Protein AF-A0A2D8EV26-F1 (afdb_monomer_lite)

Secondary structure (DSSP, 8-state):
-PPPPPPHHHHHHHH--S---SEEETHHHHHHT-HHHHHHHHHH--SS--GGGPPPPTTPPP-TTTTSEEEPPTTT--SS--EEES-HHHHHHHHH--HHHHHHHHHHTT--S-SSHHHHHHHHHHHHHHH-SSEEEEEEEEETTTTEEEEEEEE--TTTS-HHHHHHHHHHHTS-TT---HHHHHHHHHHTT--HHHHHHTSHHHHHHHHHHHHT-SS--

Radius of gyration: 22.82 Å; chains: 1; bounding box: 54×40×63 Å

Sequence (221 aa):
MNEPKITQEQIVKKFVYLDLPDQGYNNQDFYEMSDETLRYVLATCELPYLYNGKKLKEGQEKNKFYNCIEFYTFTENTTVEKFKVNDPKLLHELMDMDYDSLRNYVEDNEFEWLGADFEHIEEYLNFVSYMQDEWDFVAGGIQNNDEYMDIIKQPFNKKKDNKYIVALKILMEYVPDDDYTKNSVFRKLTDLGINVELITRVGVFGEYFTELKIRGGEDNA

pLDDT: mean 75.68, std 19.27, range [33.59, 98.31]

Structure (mmCIF, N/CA/C/O backbone):
data_AF-A0A2D8EV26-F1
#
_entry.id   AF-A0A2D8EV26-F1
#
loop_
_atom_site.group_PDB
_atom_site.id
_atom_site.type_symbol
_atom_site.label_atom_id
_atom_site.label_alt_id
_atom_site.label_comp_id
_atom_site.label_asym_id
_atom_site.label_entity_id
_atom_site.label_seq_id
_atom_site.pdbx_PDB_ins_code
_atom_site.Cartn_x
_atom_site.Cartn_y
_atom_site.Cartn_z
_atom_site.occupancy
_atom_site.B_iso_or_equiv
_atom_site.auth_seq_id
_atom_site.auth_comp_id
_atom_site.auth_asym_id
_atom_site.auth_atom_id
_atom_site.pdbx_PDB_model_num
ATOM 1 N N . MET A 1 1 ? 11.308 -14.075 22.766 1.00 44.72 1 MET A N 1
ATOM 2 C CA . MET A 1 1 ? 11.146 -14.708 21.441 1.00 44.72 1 MET A CA 1
ATOM 3 C C . MET A 1 1 ? 11.421 -13.627 20.417 1.00 44.72 1 MET A C 1
ATOM 5 O O . MET A 1 1 ? 10.873 -12.548 20.591 1.00 44.72 1 MET A O 1
ATOM 9 N N . ASN A 1 2 ? 12.307 -13.859 19.448 1.00 52.72 2 ASN A N 1
ATOM 10 C CA . ASN A 1 2 ? 12.458 -12.926 18.330 1.00 52.72 2 ASN A CA 1
ATOM 11 C C . ASN A 1 2 ? 11.215 -13.073 17.453 1.00 52.72 2 ASN A C 1
ATOM 13 O O . ASN A 1 2 ? 10.877 -14.199 17.085 1.00 52.72 2 ASN A O 1
ATOM 17 N N . GLU A 1 3 ? 10.520 -11.972 17.181 1.00 61.44 3 GLU A N 1
ATOM 18 C CA . GLU A 1 3 ? 9.403 -11.971 16.237 1.00 61.44 3 GLU A CA 1
ATOM 19 C C . GLU A 1 3 ? 9.906 -12.439 14.860 1.00 61.44 3 GLU A C 1
ATOM 21 O O . GLU A 1 3 ? 11.038 -12.112 14.475 1.00 61.44 3 GLU A O 1
ATOM 26 N N . PRO A 1 4 ? 9.135 -13.280 14.147 1.00 71.06 4 PRO A N 1
ATOM 27 C CA . PRO A 1 4 ? 9.530 -13.755 12.830 1.00 71.06 4 PRO A CA 1
ATOM 28 C C . PRO A 1 4 ? 9.728 -12.563 11.890 1.00 71.06 4 PRO A C 1
ATOM 30 O O . PRO A 1 4 ? 8.914 -11.648 11.832 1.00 71.06 4 PRO A O 1
ATOM 33 N N . LYS A 1 5 ? 10.841 -12.567 11.152 1.00 86.19 5 LYS A N 1
ATOM 34 C CA . LYS A 1 5 ? 11.163 -11.493 10.212 1.00 86.19 5 LYS A CA 1
ATOM 35 C C . LYS A 1 5 ? 10.127 -11.469 9.083 1.00 86.19 5 LYS A C 1
ATOM 37 O O . LYS A 1 5 ? 9.982 -12.465 8.379 1.00 86.19 5 LYS A O 1
ATOM 42 N N . ILE A 1 6 ? 9.477 -10.325 8.883 1.00 92.19 6 ILE A N 1
ATOM 43 C CA . ILE A 1 6 ? 8.555 -10.092 7.766 1.00 92.19 6 ILE A CA 1
ATOM 44 C C . ILE A 1 6 ? 9.346 -10.062 6.453 1.00 92.19 6 ILE A C 1
ATOM 46 O O . ILE A 1 6 ? 10.376 -9.392 6.337 1.00 92.19 6 ILE A O 1
ATOM 50 N N . THR A 1 7 ? 8.892 -10.845 5.479 1.00 92.88 7 THR A N 1
ATOM 51 C CA . THR A 1 7 ? 9.556 -11.046 4.183 1.00 92.88 7 THR A CA 1
ATOM 52 C C . THR A 1 7 ? 8.865 -10.274 3.063 1.00 92.88 7 THR A C 1
ATOM 54 O O . THR A 1 7 ? 7.678 -9.972 3.148 1.00 92.88 7 THR A O 1
ATOM 57 N N . GLN A 1 8 ? 9.589 -10.005 1.971 1.00 91.06 8 GLN A N 1
ATOM 58 C CA . GLN A 1 8 ? 9.008 -9.366 0.785 1.00 91.06 8 GLN A CA 1
ATOM 59 C C . GLN A 1 8 ? 7.849 -10.181 0.197 1.00 91.06 8 GLN A C 1
ATOM 61 O O . GLN A 1 8 ? 6.854 -9.595 -0.205 1.00 91.06 8 GLN A O 1
ATOM 66 N N . GLU A 1 9 ? 7.939 -11.513 0.188 1.00 93.25 9 GLU A N 1
ATOM 67 C CA . GLU A 1 9 ? 6.859 -12.383 -0.298 1.00 93.25 9 GLU A CA 1
ATOM 68 C C . GLU A 1 9 ? 5.566 -12.181 0.503 1.00 93.25 9 GLU A C 1
ATOM 70 O O . GLU A 1 9 ? 4.484 -12.090 -0.072 1.00 93.25 9 GLU A O 1
ATOM 75 N N . GLN A 1 10 ? 5.674 -12.044 1.828 1.00 95.94 10 GLN A N 1
ATOM 76 C CA . GLN A 1 10 ? 4.515 -11.763 2.672 1.00 95.94 10 GLN A CA 1
ATOM 77 C C . GLN A 1 10 ? 3.931 -10.373 2.409 1.00 95.94 10 GLN A C 1
ATOM 79 O O . GLN A 1 10 ? 2.711 -10.241 2.398 1.00 95.94 10 GLN A O 1
ATOM 84 N N . ILE A 1 11 ? 4.776 -9.361 2.177 1.00 96.56 11 ILE A N 1
ATOM 85 C CA . ILE A 1 11 ? 4.311 -8.020 1.802 1.00 96.56 11 ILE A CA 1
ATOM 86 C C . ILE A 1 11 ?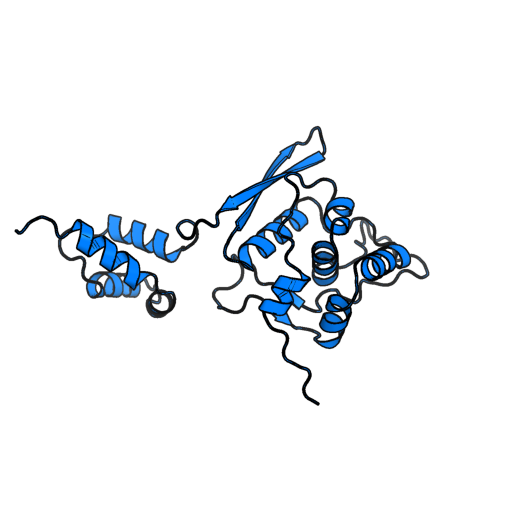 3.584 -8.064 0.458 1.00 96.56 11 ILE A C 1
ATOM 88 O O . ILE A 1 11 ? 2.450 -7.606 0.378 1.00 96.56 11 ILE A O 1
ATOM 92 N N . VAL A 1 12 ? 4.186 -8.666 -0.574 1.00 95.38 12 VAL A N 1
ATOM 93 C CA . VAL A 1 12 ? 3.554 -8.811 -1.895 1.00 95.38 12 VAL A CA 1
ATOM 94 C C . VAL A 1 12 ? 2.194 -9.483 -1.746 1.00 95.38 12 VAL A C 1
ATOM 96 O O . VAL A 1 12 ? 1.189 -8.940 -2.181 1.00 95.38 12 VAL A O 1
ATOM 99 N N . LYS A 1 13 ? 2.130 -10.604 -1.027 1.00 96.62 13 LYS A N 1
ATOM 100 C CA . LYS A 1 13 ? 0.882 -11.341 -0.816 1.00 96.62 13 LYS A CA 1
ATOM 101 C C . LYS A 1 13 ? -0.217 -10.541 -0.101 1.00 96.62 13 LYS A C 1
ATOM 103 O O . LYS A 1 13 ? -1.379 -10.897 -0.235 1.00 96.62 13 LYS A O 1
ATOM 108 N N . LYS A 1 14 ? 0.131 -9.553 0.727 1.00 97.88 14 LYS A N 1
ATOM 109 C CA . LYS A 1 14 ? -0.827 -8.844 1.595 1.00 97.88 14 LYS A CA 1
ATOM 110 C C . LYS A 1 14 ? -1.185 -7.438 1.130 1.00 97.88 14 LYS A C 1
ATOM 112 O O . LYS A 1 14 ? -2.194 -6.915 1.593 1.00 97.88 14 LYS A O 1
ATOM 117 N N . PHE A 1 15 ? -0.364 -6.836 0.276 1.00 97.81 15 PHE A N 1
ATOM 118 C CA . PHE A 1 15 ? -0.505 -5.439 -0.135 1.00 97.81 15 PHE A CA 1
ATOM 119 C C . PHE A 1 15 ? -0.598 -5.254 -1.655 1.00 97.81 15 PHE A C 1
ATOM 121 O O . PHE A 1 15 ? -1.001 -4.180 -2.093 1.00 97.81 15 PHE A O 1
ATOM 128 N N . VAL A 1 16 ? -0.228 -6.251 -2.470 1.00 96.62 16 VAL A N 1
ATOM 129 C CA . VAL A 1 16 ? -0.213 -6.117 -3.936 1.00 96.62 16 VAL A CA 1
ATOM 130 C C . VAL A 1 16 ? -1.481 -6.703 -4.549 1.00 96.62 16 VAL A C 1
ATOM 132 O O . VAL A 1 16 ? -1.623 -7.921 -4.637 1.00 96.62 16 VAL A O 1
ATOM 135 N N . TYR A 1 17 ? -2.351 -5.826 -5.045 1.00 97.00 17 TYR A N 1
ATOM 136 C CA . TYR A 1 17 ? -3.531 -6.191 -5.821 1.00 97.00 17 TYR A CA 1
ATOM 137 C C . TYR A 1 17 ? -3.230 -6.112 -7.325 1.00 97.00 17 TYR A C 1
ATOM 139 O O . TYR A 1 17 ? -2.875 -5.053 -7.839 1.00 97.00 17 TYR A O 1
ATOM 147 N N . LEU A 1 18 ? -3.335 -7.236 -8.043 1.00 94.88 18 LEU A N 1
ATOM 148 C CA . LEU A 1 18 ? -3.005 -7.317 -9.481 1.00 94.88 18 LEU A CA 1
ATOM 149 C C . LEU A 1 18 ? -4.215 -7.239 -10.414 1.00 94.88 18 LEU A C 1
ATOM 151 O O . LEU A 1 18 ? -4.036 -7.100 -11.632 1.00 94.88 18 LEU A O 1
ATOM 155 N N . ASP A 1 19 ? -5.419 -7.348 -9.860 1.00 94.94 19 ASP A N 1
ATOM 156 C CA . ASP A 1 19 ? -6.687 -7.264 -10.590 1.00 94.94 19 ASP A CA 1
ATOM 157 C C . ASP A 1 19 ? -7.288 -5.855 -10.482 1.00 94.94 19 ASP A C 1
ATOM 159 O O . ASP A 1 19 ? -8.482 -5.666 -10.254 1.00 94.94 19 ASP A O 1
ATOM 163 N N . LEU A 1 20 ? -6.404 -4.855 -10.581 1.00 93.75 20 LEU A N 1
ATOM 164 C CA . LEU A 1 20 ? -6.766 -3.444 -10.573 1.00 93.75 20 LEU A CA 1
ATOM 165 C C . LEU A 1 20 ? -7.719 -3.130 -11.735 1.00 93.75 20 LEU A C 1
ATOM 167 O O . LEU A 1 20 ? -7.510 -3.646 -12.838 1.00 93.75 20 LEU A O 1
ATOM 171 N N . PRO A 1 21 ? -8.732 -2.276 -11.512 1.00 92.31 21 PRO A N 1
ATOM 172 C CA . PRO A 1 21 ? -9.643 -1.860 -12.566 1.00 92.31 21 PRO A CA 1
ATOM 173 C C . PRO A 1 21 ? -8.914 -1.006 -13.603 1.00 92.31 21 PRO A C 1
ATOM 175 O O . PRO A 1 21 ? -7.883 -0.404 -13.315 1.00 92.31 21 PRO A O 1
ATOM 178 N N . ASP A 1 22 ? -9.513 -0.872 -14.785 1.00 90.50 22 ASP A N 1
ATOM 179 C CA . ASP A 1 22 ? -9.010 0.016 -15.843 1.00 90.50 22 ASP A CA 1
ATOM 180 C C . ASP A 1 22 ? -9.253 1.509 -15.529 1.00 90.50 22 ASP A C 1
ATOM 182 O O . ASP A 1 22 ? -8.835 2.387 -16.283 1.00 90.50 22 ASP A O 1
ATOM 186 N N . GLN A 1 23 ? -9.956 1.812 -14.432 1.00 88.75 23 GLN A N 1
ATOM 187 C CA . GLN A 1 23 ? -10.340 3.161 -14.020 1.00 88.75 23 GLN A CA 1
ATOM 188 C C . GLN A 1 23 ? -10.279 3.297 -12.494 1.00 88.75 23 GLN A C 1
ATOM 190 O O . GLN A 1 23 ? -10.864 2.495 -11.765 1.00 88.75 23 GLN A O 1
ATOM 195 N N . GLY A 1 24 ? -9.602 4.339 -12.016 1.00 84.19 24 GLY A N 1
ATOM 196 C CA . GLY A 1 24 ? -9.652 4.796 -10.632 1.00 84.19 24 GLY A CA 1
ATOM 197 C C . GLY A 1 24 ? -10.718 5.875 -10.490 1.00 84.19 24 GLY A C 1
ATOM 198 O O . GLY A 1 24 ? -10.469 7.031 -10.832 1.00 84.19 24 GLY A O 1
ATOM 199 N N . TYR A 1 25 ? -11.903 5.488 -10.021 1.00 75.25 25 TYR A N 1
ATOM 200 C CA . TYR A 1 25 ? -12.926 6.418 -9.532 1.00 75.25 25 TYR A CA 1
ATOM 201 C C . TYR A 1 25 ? -12.612 6.789 -8.080 1.00 75.25 25 TYR A C 1
ATOM 203 O O . TYR A 1 25 ? -11.943 6.001 -7.416 1.00 75.25 25 TYR A O 1
ATOM 211 N N . ASN A 1 26 ? -13.045 7.983 -7.639 1.00 79.88 26 ASN A N 1
ATOM 212 C CA . ASN A 1 26 ? -13.083 8.461 -6.241 1.00 79.88 26 ASN A CA 1
ATOM 213 C C . ASN A 1 26 ? -12.355 7.575 -5.201 1.00 79.88 26 ASN A C 1
ATOM 215 O O . ASN A 1 26 ? -12.744 6.450 -4.910 1.00 79.88 26 ASN A O 1
ATOM 219 N N . ASN A 1 27 ? -11.339 8.118 -4.536 1.00 86.00 27 ASN A N 1
ATOM 220 C CA . ASN A 1 27 ? -10.407 7.307 -3.751 1.00 86.00 27 ASN A CA 1
ATOM 221 C C . ASN A 1 27 ? -11.020 6.351 -2.714 1.00 86.00 27 ASN A C 1
ATOM 223 O O . ASN A 1 27 ? -10.443 5.298 -2.456 1.00 86.00 27 ASN A O 1
ATOM 227 N N . GLN A 1 28 ? -12.175 6.692 -2.131 1.00 89.62 28 GLN A N 1
ATOM 228 C CA . GLN A 1 28 ? -12.880 5.800 -1.211 1.00 89.62 28 GLN A CA 1
ATOM 229 C C . GLN A 1 28 ? -13.162 4.437 -1.858 1.00 89.62 28 GLN A C 1
ATOM 231 O O . GLN A 1 28 ? -12.752 3.412 -1.318 1.00 89.62 28 GLN A O 1
ATOM 236 N N . ASP A 1 29 ? -13.804 4.433 -3.028 1.00 90.06 29 ASP A N 1
ATOM 237 C CA . ASP A 1 29 ? -14.194 3.199 -3.712 1.00 90.06 29 ASP A CA 1
ATOM 238 C C . ASP A 1 29 ? -12.954 2.463 -4.220 1.00 90.06 29 ASP A C 1
ATOM 240 O O . ASP A 1 29 ? -12.895 1.233 -4.166 1.00 90.06 29 ASP A O 1
ATOM 244 N N . PHE A 1 30 ? -11.930 3.212 -4.650 1.00 92.81 30 PHE A N 1
ATOM 245 C CA . PHE A 1 30 ? -10.652 2.623 -5.027 1.00 92.81 30 PHE A CA 1
ATOM 246 C C . PHE A 1 30 ? -10.034 1.841 -3.862 1.00 92.81 30 PHE A C 1
ATOM 248 O O . PHE A 1 30 ? -9.676 0.676 -4.010 1.00 92.81 30 PHE A O 1
ATOM 255 N N . TYR A 1 31 ? -9.923 2.438 -2.676 1.00 94.25 31 TYR A N 1
ATOM 256 C CA . TYR A 1 31 ? -9.276 1.749 -1.565 1.00 94.25 31 TYR A CA 1
ATOM 257 C C . TYR A 1 31 ? -10.140 0.665 -0.940 1.00 94.25 31 TYR A C 1
ATOM 259 O O . TYR A 1 31 ? -9.581 -0.343 -0.518 1.00 94.25 31 TYR A O 1
ATOM 267 N N . GLU A 1 32 ? -11.465 0.806 -0.944 1.00 94.25 32 GLU A N 1
ATOM 268 C CA . GLU A 1 32 ? -12.391 -0.218 -0.453 1.00 94.25 32 GLU A CA 1
ATOM 269 C C . GLU A 1 32 ? -12.556 -1.423 -1.391 1.00 94.25 32 GLU A C 1
ATOM 271 O O . GLU A 1 32 ? -13.227 -2.381 -1.012 1.00 94.25 32 GLU A O 1
ATOM 276 N N . MET A 1 33 ? -11.960 -1.436 -2.589 1.00 93.44 33 MET A N 1
ATOM 277 C CA . MET A 1 33 ? -12.178 -2.531 -3.546 1.00 93.44 33 MET A CA 1
ATOM 278 C C . MET A 1 33 ? -11.580 -3.878 -3.110 1.00 93.44 33 MET A C 1
ATOM 280 O O . MET A 1 33 ? -12.051 -4.926 -3.550 1.00 93.44 33 MET A O 1
ATOM 284 N N . SER A 1 34 ? -10.530 -3.859 -2.283 1.00 96.56 34 SER A N 1
ATOM 285 C CA . SER A 1 34 ? -9.794 -5.053 -1.855 1.00 96.56 34 SER A CA 1
ATOM 286 C C . SER A 1 34 ? -9.174 -4.871 -0.470 1.00 96.56 34 SER A C 1
ATOM 288 O O . SER A 1 34 ? -9.004 -3.752 0.022 1.00 96.56 34 SER A O 1
ATOM 290 N N . ASP A 1 35 ? -8.810 -5.974 0.182 1.00 98.00 35 ASP A N 1
ATOM 291 C CA . ASP A 1 35 ? -8.088 -5.916 1.448 1.00 98.00 35 ASP A CA 1
ATOM 292 C C . ASP A 1 35 ? -6.642 -5.442 1.255 1.00 98.00 35 ASP A C 1
ATOM 294 O O . ASP A 1 35 ? -6.095 -4.783 2.136 1.00 98.00 35 ASP A O 1
ATOM 298 N N . GLU A 1 36 ? -6.017 -5.704 0.110 1.00 98.25 36 GLU A N 1
ATOM 299 C CA . GLU A 1 36 ? -4.686 -5.190 -0.212 1.00 98.25 36 GLU A CA 1
ATOM 300 C C . GLU A 1 36 ? -4.654 -3.659 -0.315 1.00 98.25 36 GLU A C 1
ATOM 302 O O . GLU A 1 36 ? -3.784 -3.022 0.288 1.00 98.25 36 GLU A O 1
ATOM 307 N N . THR A 1 37 ? -5.611 -3.062 -1.032 1.00 96.44 37 THR A N 1
ATOM 308 C CA . THR A 1 37 ? -5.726 -1.602 -1.184 1.00 96.44 37 THR A CA 1
ATOM 309 C C . THR A 1 37 ? -6.063 -0.932 0.149 1.00 96.44 37 THR A C 1
ATOM 311 O O . THR A 1 37 ? -5.438 0.073 0.499 1.00 96.44 37 THR A O 1
ATOM 314 N N . LEU A 1 38 ? -6.961 -1.524 0.950 1.00 97.19 38 LEU A N 1
ATOM 315 C CA . LEU A 1 38 ? -7.260 -1.044 2.304 1.00 97.19 38 LEU A CA 1
ATOM 316 C C . LEU A 1 38 ? -6.032 -1.104 3.220 1.00 97.19 38 LEU A C 1
ATOM 318 O O . LEU A 1 38 ? -5.727 -0.132 3.911 1.00 97.19 38 LEU A O 1
ATOM 322 N N . ARG A 1 39 ? -5.287 -2.216 3.231 1.00 98.12 39 ARG A N 1
ATOM 323 C CA . ARG A 1 39 ? -4.062 -2.310 4.043 1.00 98.12 39 ARG A CA 1
ATOM 324 C C . ARG A 1 39 ? -3.030 -1.280 3.617 1.00 98.12 39 ARG A C 1
ATOM 326 O O . ARG A 1 39 ? -2.391 -0.689 4.483 1.00 98.12 39 ARG A O 1
ATOM 333 N N . TYR A 1 40 ? -2.867 -1.059 2.314 1.00 97.31 40 TYR A N 1
ATOM 334 C CA . TYR A 1 40 ? -1.942 -0.048 1.818 1.00 97.31 40 TYR A CA 1
ATOM 335 C C . TYR A 1 40 ? -2.308 1.339 2.343 1.00 97.31 40 TYR A C 1
ATOM 337 O O . TYR A 1 40 ? -1.482 1.954 3.012 1.00 97.31 40 TYR A O 1
ATOM 345 N N . VAL A 1 41 ? -3.547 1.798 2.131 1.00 95.38 41 VAL A N 1
ATOM 346 C CA . VAL A 1 41 ? -3.949 3.154 2.540 1.00 95.38 41 VAL A CA 1
ATOM 347 C C . VAL A 1 41 ? -3.889 3.334 4.058 1.00 95.38 41 VAL A C 1
ATOM 349 O O . VAL A 1 41 ? -3.447 4.374 4.541 1.00 95.38 41 VAL A O 1
ATOM 352 N N . LEU A 1 42 ? -4.242 2.304 4.835 1.00 96.12 42 LEU A N 1
ATOM 353 C CA . LEU A 1 42 ? -4.119 2.330 6.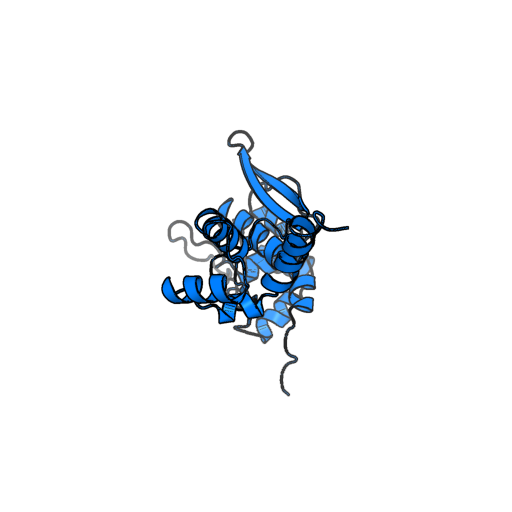294 1.00 96.12 42 LEU A CA 1
ATOM 354 C C . LEU A 1 42 ? -2.655 2.338 6.762 1.00 96.12 42 LEU A C 1
ATOM 356 O O . LEU A 1 42 ? -2.358 2.876 7.825 1.00 96.12 42 LEU A O 1
ATOM 360 N N . ALA A 1 43 ? -1.722 1.771 6.002 1.00 96.75 43 ALA A N 1
ATOM 361 C CA . ALA A 1 43 ? -0.304 1.835 6.338 1.00 96.75 43 ALA A CA 1
ATOM 362 C C . ALA A 1 43 ? 0.334 3.179 5.956 1.00 96.75 43 ALA A C 1
ATOM 364 O O . ALA A 1 43 ? 1.223 3.649 6.667 1.00 96.75 43 ALA A O 1
ATOM 365 N N . THR A 1 44 ? -0.105 3.802 4.860 1.00 93.12 44 THR A N 1
ATOM 366 C CA . THR A 1 44 ? 0.587 4.947 4.246 1.00 93.12 44 THR A CA 1
ATOM 367 C C . THR A 1 44 ? -0.072 6.299 4.498 1.00 93.12 44 THR A C 1
ATOM 369 O O . THR A 1 44 ? 0.590 7.319 4.332 1.00 93.12 44 THR A O 1
ATOM 372 N N . CYS A 1 45 ? -1.334 6.345 4.940 1.00 89.62 45 CYS A N 1
ATOM 373 C CA . CYS A 1 45 ? -2.070 7.601 5.114 1.00 89.62 45 CYS A CA 1
ATOM 374 C C . CYS A 1 45 ? -2.347 7.947 6.583 1.00 89.62 45 CYS A C 1
ATOM 376 O O . CYS A 1 45 ? -2.875 7.137 7.357 1.00 89.62 45 CYS A O 1
ATOM 378 N N . GLU A 1 46 ? -2.082 9.205 6.949 1.00 87.69 46 GLU 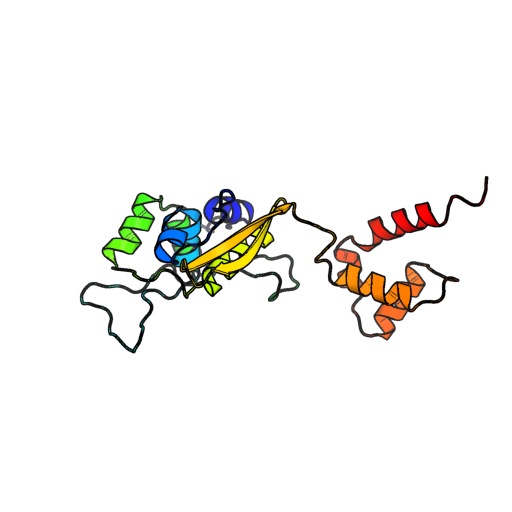A N 1
ATOM 379 C CA . GLU A 1 46 ? -2.570 9.792 8.200 1.00 87.69 46 GLU A CA 1
ATOM 380 C C . GLU A 1 46 ? -4.080 10.029 8.106 1.00 87.69 46 GLU A C 1
ATOM 382 O O . GLU A 1 46 ? -4.529 11.013 7.521 1.00 87.69 46 GLU A O 1
ATOM 387 N N . LEU A 1 47 ? -4.869 9.128 8.696 1.00 83.06 47 LEU A N 1
ATOM 388 C CA . LEU A 1 47 ? -6.329 9.223 8.729 1.00 83.06 47 LEU A CA 1
ATOM 389 C C . LEU A 1 47 ? -6.849 9.547 10.148 1.00 83.06 47 LEU A C 1
ATOM 391 O O . LEU A 1 47 ? -6.227 9.151 11.143 1.00 83.06 47 LEU A O 1
ATOM 395 N N . PRO A 1 48 ? -7.990 10.251 10.265 1.00 77.69 48 PRO A N 1
ATOM 396 C CA . PRO A 1 48 ? -8.725 10.879 9.165 1.00 77.69 48 PRO A CA 1
ATOM 397 C C . PRO A 1 48 ? -7.970 12.099 8.617 1.00 77.69 48 PRO A C 1
ATOM 399 O O . PRO A 1 48 ? -7.265 12.787 9.363 1.00 77.69 48 PRO A O 1
ATOM 402 N N . TYR A 1 49 ? -8.170 12.419 7.337 1.00 69.69 49 TYR A N 1
ATOM 403 C CA . TYR A 1 49 ? -7.688 13.686 6.792 1.00 69.69 49 TYR A CA 1
ATOM 404 C C . TYR A 1 49 ? -8.373 14.846 7.514 1.00 69.69 49 TYR A C 1
ATOM 406 O O . TYR A 1 49 ? -9.576 15.081 7.381 1.00 69.69 49 TYR A O 1
ATOM 414 N N . LEU A 1 50 ? -7.603 15.615 8.286 1.00 62.88 50 LEU A N 1
ATOM 415 C CA . LEU A 1 50 ? -8.108 16.817 8.945 1.00 62.88 50 LEU A CA 1
ATOM 416 C C . LEU A 1 50 ? -8.202 17.962 7.928 1.00 62.88 50 LEU A C 1
ATOM 418 O O . LEU A 1 50 ? -7.425 18.916 7.965 1.00 62.88 50 LEU A O 1
ATOM 422 N N . TYR A 1 51 ? -9.166 17.893 7.010 1.00 49.34 51 TYR A N 1
ATOM 423 C CA . TYR A 1 51 ? -9.426 18.993 6.085 1.00 49.34 51 TYR A CA 1
ATOM 424 C C . TYR A 1 51 ? -9.947 20.217 6.862 1.00 49.34 51 TYR A C 1
ATOM 426 O O . TYR A 1 51 ? -10.916 20.135 7.624 1.00 49.34 51 TYR A O 1
ATOM 434 N N . ASN A 1 52 ? -9.292 21.370 6.688 1.00 46.53 52 ASN A N 1
ATOM 435 C CA . ASN A 1 52 ? -9.648 22.657 7.303 1.00 46.53 52 ASN A CA 1
ATOM 436 C C . ASN A 1 52 ? -9.709 22.683 8.844 1.00 46.53 52 ASN A C 1
ATOM 438 O O . ASN A 1 52 ? -10.555 23.364 9.427 1.00 46.53 52 ASN A O 1
ATOM 442 N N . GLY A 1 53 ? -8.812 21.970 9.533 1.00 54.25 53 GLY A N 1
ATOM 443 C CA . GLY A 1 53 ? -8.683 22.086 10.993 1.00 54.25 53 GLY A CA 1
ATOM 444 C C . GLY A 1 53 ? -9.906 21.590 11.775 1.00 54.25 53 GLY A C 1
ATOM 445 O O . GLY A 1 53 ? -10.079 21.956 12.943 1.00 54.25 53 GLY A O 1
ATOM 446 N N . LYS A 1 54 ? -10.758 20.761 11.150 1.00 57.59 54 LYS A N 1
ATOM 447 C CA . LYS A 1 54 ? -11.789 20.006 11.866 1.00 57.59 54 LYS A CA 1
ATOM 448 C C . LYS A 1 54 ? -11.113 19.165 12.948 1.00 57.59 54 LYS A C 1
ATOM 450 O O . LYS A 1 54 ? -10.094 18.533 12.703 1.00 57.59 54 LYS A O 1
ATOM 455 N N . LYS A 1 55 ? -11.660 19.195 14.162 1.00 62.56 55 LYS A N 1
ATOM 456 C CA . LYS A 1 55 ? -11.249 18.290 15.242 1.00 62.56 55 LYS A CA 1
ATOM 457 C C . LYS A 1 55 ? -11.868 16.916 14.991 1.00 62.56 55 LYS A C 1
ATOM 459 O O . LYS A 1 55 ? -12.961 16.852 14.432 1.00 62.56 55 LYS A O 1
ATOM 464 N N . LEU A 1 56 ? -11.189 15.862 15.443 1.00 68.94 56 LEU A N 1
ATOM 465 C CA . LEU A 1 56 ? -11.766 14.517 15.513 1.00 68.94 56 LEU A CA 1
ATOM 466 C C . LEU A 1 56 ? -13.111 14.579 16.245 1.00 68.94 56 LEU A C 1
ATOM 468 O O . LEU A 1 56 ? -13.249 15.322 17.228 1.00 68.94 56 LEU A O 1
ATOM 472 N N . LYS A 1 57 ? -14.098 13.833 15.749 1.00 70.75 57 LYS A N 1
ATOM 473 C CA . LYS A 1 57 ? -15.374 13.672 16.451 1.00 70.75 57 LYS A CA 1
ATOM 474 C C . LYS A 1 57 ? -15.146 12.899 17.756 1.00 70.75 57 LYS A C 1
ATOM 476 O O . LYS A 1 57 ? -14.148 12.202 17.924 1.00 70.75 57 LYS A O 1
ATOM 481 N N . GLU A 1 58 ? -16.058 13.049 18.710 1.00 63.75 58 GLU A N 1
ATOM 482 C CA . GLU A 1 58 ? -16.000 12.282 19.957 1.00 63.75 58 GLU A CA 1
ATOM 483 C C . GLU A 1 58 ? -16.141 10.783 19.645 1.00 63.75 58 GLU A C 1
ATOM 485 O O . GLU A 1 58 ? -17.120 10.382 19.025 1.00 63.75 58 GLU A O 1
ATOM 490 N N . GLY A 1 59 ? -15.143 9.981 20.030 1.00 67.56 59 GLY A N 1
ATOM 491 C CA . GLY A 1 59 ? -15.065 8.549 19.707 1.00 67.56 59 GLY A CA 1
ATOM 492 C C . GLY A 1 59 ? -14.246 8.203 18.458 1.00 67.56 59 GLY A C 1
ATOM 493 O O . GLY A 1 59 ? -13.907 7.041 18.283 1.00 67.56 59 GLY A O 1
ATOM 494 N N . GLN A 1 60 ? -13.867 9.187 17.637 1.00 72.06 60 GLN A N 1
ATOM 495 C CA . GLN A 1 60 ? -13.028 8.963 16.461 1.00 72.06 60 GLN A CA 1
ATOM 496 C C . GLN A 1 60 ? -11.544 8.893 16.848 1.00 72.06 60 GLN A C 1
ATOM 498 O O . GLN A 1 60 ? -10.998 9.856 17.402 1.00 72.06 60 GLN A O 1
ATOM 503 N N . GLU A 1 61 ? -10.874 7.784 16.532 1.00 80.31 61 GLU A N 1
ATOM 504 C CA . GLU A 1 61 ? -9.435 7.636 16.752 1.00 80.31 61 GLU A CA 1
ATOM 505 C C . GLU A 1 61 ? -8.631 7.996 15.500 1.00 80.31 61 GLU A C 1
ATOM 507 O O . GLU A 1 61 ? -9.142 8.060 14.384 1.00 80.31 61 GLU A O 1
ATOM 512 N N . LYS A 1 62 ? -7.338 8.270 15.687 1.00 87.81 62 LYS A N 1
ATOM 513 C CA . LYS A 1 62 ? -6.412 8.338 14.554 1.00 87.81 62 LYS A CA 1
ATOM 514 C C . LYS A 1 62 ? -6.160 6.930 14.036 1.00 87.81 62 LYS A C 1
ATOM 516 O O . LYS A 1 62 ? -6.134 5.981 14.819 1.00 87.81 62 LYS A O 1
ATOM 521 N N . ASN A 1 63 ? -5.870 6.815 12.748 1.00 92.69 63 ASN A N 1
ATOM 522 C CA . ASN A 1 63 ? -5.414 5.564 12.171 1.00 92.69 63 ASN A CA 1
ATOM 523 C C . ASN A 1 63 ? -4.130 5.089 12.863 1.00 92.69 63 ASN A C 1
ATOM 525 O O . ASN A 1 63 ? -3.067 5.698 12.739 1.00 92.69 63 ASN A O 1
ATOM 529 N N . LYS A 1 64 ? -4.250 3.989 13.607 1.00 95.06 64 LYS A N 1
ATOM 530 C CA . LYS A 1 64 ? -3.162 3.424 14.408 1.00 95.06 64 LYS A CA 1
ATOM 531 C C . LYS A 1 64 ? -2.123 2.701 13.556 1.00 95.06 64 LYS A C 1
ATOM 533 O O . LYS A 1 64 ? -1.005 2.509 14.016 1.00 95.06 64 LYS A O 1
ATOM 538 N N . PHE A 1 65 ? -2.500 2.273 12.351 1.00 97.06 65 PHE A N 1
ATOM 539 C CA . PHE A 1 65 ? -1.633 1.514 11.452 1.00 97.06 65 PHE A CA 1
ATOM 540 C C . PHE A 1 65 ? -0.727 2.404 10.608 1.00 97.06 65 PHE A C 1
ATOM 542 O O . PHE A 1 65 ? 0.218 1.898 9.994 1.00 97.06 65 PHE A O 1
ATOM 549 N N . TYR A 1 66 ? -0.982 3.714 10.607 1.00 95.50 66 TYR A N 1
ATOM 550 C CA . TYR A 1 66 ? -0.166 4.661 9.875 1.00 95.50 66 TYR A CA 1
ATOM 551 C C . TYR A 1 66 ? 1.311 4.517 10.256 1.00 95.50 66 TYR A C 1
ATOM 553 O O . TYR A 1 66 ? 1.676 4.517 11.435 1.00 95.50 66 TYR A O 1
ATOM 561 N N . ASN A 1 67 ? 2.158 4.404 9.234 1.00 95.81 67 ASN A N 1
ATOM 562 C CA . ASN A 1 67 ? 3.603 4.287 9.345 1.00 95.81 67 ASN A CA 1
ATOM 563 C C . ASN A 1 67 ? 4.087 3.038 10.114 1.00 95.81 67 ASN A C 1
ATOM 565 O O . ASN A 1 67 ? 5.223 3.016 10.589 1.00 95.81 67 ASN A O 1
ATOM 569 N N . CYS A 1 68 ? 3.281 1.971 10.229 1.00 97.38 68 CYS A N 1
ATOM 570 C CA . CYS A 1 68 ? 3.783 0.676 10.720 1.00 97.38 68 CYS A CA 1
ATOM 571 C C . CYS A 1 68 ? 4.796 0.039 9.742 1.00 97.38 68 CYS A C 1
ATOM 573 O O . CYS A 1 68 ? 5.705 -0.690 10.159 1.00 97.38 68 CYS A O 1
ATOM 575 N N . ILE A 1 69 ? 4.690 0.384 8.456 1.00 96.75 69 ILE A N 1
ATOM 576 C CA . ILE A 1 69 ? 5.613 0.060 7.367 1.00 96.75 69 ILE A CA 1
ATOM 577 C C . ILE A 1 69 ? 5.790 1.282 6.463 1.00 96.75 69 ILE A C 1
ATOM 579 O O . ILE A 1 69 ? 4.855 2.047 6.253 1.00 96.75 69 ILE A O 1
ATOM 583 N N . GLU A 1 70 ? 6.994 1.443 5.932 1.00 94.50 70 GLU A N 1
ATOM 584 C CA . GLU A 1 70 ? 7.360 2.450 4.940 1.00 94.50 70 GLU A CA 1
ATOM 585 C C . GLU A 1 70 ? 7.755 1.721 3.650 1.00 94.50 70 GLU A C 1
ATOM 587 O O . GLU A 1 70 ? 8.608 0.827 3.685 1.00 94.50 70 GLU A O 1
ATOM 592 N N . PHE A 1 71 ? 7.123 2.062 2.526 1.00 92.06 71 PHE A N 1
ATOM 593 C CA . PHE A 1 71 ? 7.447 1.502 1.213 1.00 92.06 71 PHE A CA 1
ATOM 594 C C . PHE A 1 71 ? 8.374 2.446 0.460 1.00 92.06 71 PHE A C 1
ATOM 596 O O . PHE A 1 71 ? 8.122 3.642 0.397 1.00 92.06 71 PHE A O 1
ATOM 603 N N . TYR A 1 72 ? 9.427 1.899 -0.138 1.00 84.56 72 TYR A N 1
ATOM 604 C CA . TYR A 1 72 ? 10.308 2.662 -1.010 1.00 84.56 72 TYR A CA 1
ATOM 605 C C . TYR A 1 72 ? 9.813 2.536 -2.443 1.00 84.56 72 TYR A C 1
ATOM 607 O O . TYR A 1 72 ? 9.578 1.428 -2.925 1.00 84.56 72 TYR A O 1
ATOM 615 N N . THR A 1 73 ? 9.676 3.662 -3.134 1.00 67.62 73 THR A N 1
ATOM 616 C CA . THR A 1 73 ? 9.355 3.684 -4.563 1.00 67.62 73 THR A CA 1
ATOM 617 C C . THR A 1 73 ? 10.623 3.874 -5.398 1.00 67.62 73 THR A C 1
ATOM 619 O O . THR A 1 73 ? 11.711 4.167 -4.888 1.00 67.62 73 THR A O 1
ATOM 622 N N . PHE A 1 74 ? 10.501 3.696 -6.716 1.00 57.88 74 PHE A N 1
ATOM 623 C CA . PHE A 1 74 ? 11.619 3.765 -7.667 1.00 57.88 74 PHE A CA 1
ATOM 624 C C . PHE A 1 74 ? 12.408 5.088 -7.611 1.00 57.88 74 PHE A C 1
ATOM 626 O O . PHE A 1 74 ? 13.577 5.140 -8.009 1.00 57.88 74 PHE A O 1
ATOM 633 N N . THR A 1 75 ? 11.766 6.163 -7.151 1.00 55.38 75 THR A N 1
ATOM 634 C CA . THR A 1 75 ? 12.319 7.519 -7.097 1.00 55.38 75 THR A CA 1
ATOM 635 C C . THR A 1 75 ? 13.159 7.770 -5.845 1.00 55.38 75 THR A C 1
ATOM 637 O O . THR A 1 75 ? 14.048 8.622 -5.884 1.00 55.38 75 THR A O 1
ATOM 640 N N . GLU A 1 76 ? 12.949 7.012 -4.766 1.00 53.94 76 GLU A N 1
ATOM 641 C CA . GLU A 1 76 ? 13.466 7.361 -3.438 1.00 53.94 76 GLU A CA 1
ATOM 642 C C . GLU A 1 76 ? 14.722 6.590 -3.022 1.00 53.94 76 GLU A C 1
ATOM 644 O O . GLU A 1 76 ? 15.516 7.109 -2.234 1.00 53.94 76 GLU A O 1
ATOM 649 N N . ASN A 1 77 ? 14.970 5.384 -3.555 1.00 46.19 77 ASN A N 1
ATOM 650 C CA . ASN A 1 77 ? 16.102 4.582 -3.087 1.00 46.19 77 ASN A CA 1
ATOM 651 C C . ASN A 1 77 ? 16.831 3.781 -4.179 1.00 46.19 77 ASN A C 1
ATOM 653 O O . ASN A 1 77 ? 16.248 3.245 -5.115 1.00 46.19 77 ASN A O 1
ATOM 657 N N . THR A 1 78 ? 18.161 3.703 -4.051 1.00 49.84 78 THR A N 1
ATOM 658 C CA . THR A 1 78 ? 19.045 2.884 -4.918 1.00 49.84 78 THR A CA 1
ATOM 659 C C . THR A 1 78 ? 19.421 1.548 -4.273 1.00 49.84 78 THR A C 1
ATOM 661 O O . THR A 1 78 ? 20.257 0.805 -4.794 1.00 49.84 78 THR A O 1
ATOM 664 N N . THR A 1 79 ? 18.834 1.253 -3.116 1.00 49.84 79 THR A N 1
ATOM 665 C CA . THR A 1 79 ? 18.998 0.006 -2.375 1.00 49.84 79 THR A CA 1
ATOM 666 C C . THR A 1 79 ? 18.097 -1.093 -2.942 1.00 49.84 79 THR A C 1
ATOM 668 O O . THR A 1 79 ? 17.126 -0.843 -3.646 1.00 49.84 79 THR A O 1
ATOM 671 N N . VAL A 1 80 ? 18.452 -2.348 -2.650 1.00 64.50 80 VAL A N 1
ATOM 672 C CA . VAL A 1 80 ? 17.652 -3.539 -3.005 1.00 64.50 80 VAL A CA 1
ATOM 673 C C . VAL A 1 80 ? 16.434 -3.689 -2.078 1.00 64.50 80 VAL A C 1
ATOM 675 O O . VAL A 1 80 ? 15.501 -4.429 -2.380 1.00 64.50 80 VAL A O 1
ATOM 678 N N . GLU A 1 81 ? 16.448 -3.014 -0.928 1.00 74.00 81 GLU A N 1
ATOM 679 C CA . GLU A 1 81 ? 15.358 -3.053 0.043 1.00 74.00 81 GLU A CA 1
ATOM 680 C C . GLU A 1 81 ? 14.174 -2.236 -0.476 1.00 74.00 81 GLU A C 1
ATOM 682 O O . GLU A 1 81 ? 14.333 -1.060 -0.784 1.00 74.00 81 GLU A O 1
ATOM 687 N N . LYS A 1 82 ? 12.997 -2.868 -0.567 1.00 85.31 82 LYS A N 1
ATOM 688 C CA . LYS A 1 82 ? 11.763 -2.242 -1.073 1.00 85.31 82 LYS A CA 1
ATOM 689 C C . LYS A 1 82 ? 10.879 -1.636 0.023 1.00 85.31 82 LYS A C 1
ATOM 691 O O . LYS A 1 82 ? 9.902 -0.963 -0.276 1.00 85.31 82 LYS A O 1
ATOM 696 N N . PHE A 1 83 ? 11.184 -1.911 1.290 1.00 92.06 83 PHE A N 1
ATOM 697 C CA . PHE A 1 83 ? 10.405 -1.434 2.430 1.00 92.06 83 PHE A CA 1
ATOM 698 C C . PHE A 1 83 ? 11.223 -1.463 3.721 1.00 92.06 83 PHE A C 1
ATOM 700 O O . PHE A 1 83 ? 12.221 -2.183 3.828 1.00 92.06 83 PHE A O 1
ATOM 707 N N . LYS A 1 84 ? 10.733 -0.746 4.730 1.00 93.12 84 LYS A N 1
ATOM 708 C CA . LYS A 1 84 ? 11.223 -0.771 6.106 1.00 93.12 84 LYS A CA 1
ATOM 709 C C . LYS A 1 84 ? 10.054 -0.939 7.068 1.00 93.12 84 LYS A C 1
ATOM 711 O O . LYS A 1 84 ? 9.074 -0.208 7.016 1.00 93.12 84 LYS A O 1
ATOM 716 N N . VAL A 1 85 ? 10.176 -1.906 7.973 1.00 95.50 85 VAL A N 1
ATOM 717 C CA . VAL A 1 85 ? 9.187 -2.130 9.034 1.00 95.50 85 VAL A CA 1
ATOM 718 C C . VAL A 1 85 ? 9.523 -1.237 10.223 1.00 95.50 85 VAL A C 1
ATOM 720 O O . VAL A 1 85 ? 10.617 -1.340 10.781 1.00 95.50 85 VAL A O 1
ATOM 723 N N . ASN A 1 86 ? 8.582 -0.380 10.612 1.00 96.56 86 ASN A N 1
ATOM 724 C CA . ASN A 1 86 ? 8.731 0.550 11.731 1.00 96.56 86 ASN A CA 1
ATOM 725 C C . ASN A 1 86 ? 8.078 -0.001 13.010 1.00 96.56 86 ASN A C 1
ATOM 727 O O . ASN A 1 86 ? 8.655 0.144 14.087 1.00 96.56 86 ASN A O 1
ATOM 731 N N . ASP A 1 87 ? 6.938 -0.695 12.890 1.00 96.69 87 ASP A N 1
ATOM 732 C CA . ASP A 1 87 ? 6.280 -1.414 13.990 1.00 96.69 87 ASP A CA 1
ATOM 733 C C . ASP A 1 87 ? 5.833 -2.817 13.531 1.00 96.69 87 ASP A C 1
ATOM 735 O O . ASP A 1 87 ? 4.773 -2.970 12.916 1.00 96.69 87 ASP A O 1
ATOM 739 N N . PRO A 1 88 ? 6.626 -3.868 13.820 1.00 95.69 88 PRO A N 1
ATOM 740 C CA . PRO A 1 88 ? 6.305 -5.230 13.401 1.00 95.69 88 PRO A CA 1
ATOM 741 C C . PRO A 1 88 ? 4.994 -5.767 13.979 1.00 95.69 88 PRO A C 1
ATOM 743 O O . PRO A 1 88 ? 4.333 -6.568 13.324 1.00 95.69 88 PRO A O 1
ATOM 746 N N . LYS A 1 89 ? 4.601 -5.345 15.187 1.00 95.75 89 LYS A N 1
ATOM 747 C CA . LYS A 1 89 ? 3.391 -5.856 15.843 1.00 95.75 89 LYS A CA 1
ATOM 748 C C . LYS A 1 89 ? 2.143 -5.306 15.178 1.00 95.75 89 LYS A C 1
ATOM 750 O O . LYS A 1 89 ? 1.248 -6.082 14.857 1.00 95.75 89 LYS A O 1
ATOM 755 N N . LEU A 1 90 ? 2.113 -3.996 14.937 1.00 96.94 90 LEU A N 1
ATOM 756 C CA . LEU A 1 90 ? 1.012 -3.359 14.216 1.00 96.94 90 LEU A CA 1
ATOM 757 C C . LEU A 1 90 ? 0.941 -3.836 12.767 1.00 96.94 90 LEU A C 1
ATOM 759 O O . LEU A 1 90 ? -0.151 -4.068 12.259 1.00 96.94 90 LEU A O 1
ATOM 763 N N . LEU A 1 91 ? 2.089 -4.045 12.118 1.00 97.81 91 LEU A N 1
ATOM 764 C CA . LEU A 1 91 ? 2.118 -4.587 10.765 1.00 97.81 91 LEU A CA 1
ATOM 765 C C . LEU A 1 91 ? 1.568 -6.020 10.712 1.00 97.81 91 LEU A C 1
ATOM 767 O O . LEU A 1 91 ? 0.800 -6.341 9.810 1.00 97.81 91 LEU A O 1
ATOM 771 N N . HIS A 1 92 ? 1.914 -6.875 11.679 1.00 97.19 92 HIS A N 1
ATOM 772 C CA . HIS A 1 92 ? 1.323 -8.210 11.781 1.00 97.19 92 HIS A CA 1
ATOM 773 C C . HIS A 1 92 ? -0.190 -8.154 11.990 1.00 97.19 92 HIS A C 1
ATOM 775 O O . HIS A 1 92 ? -0.914 -8.848 11.285 1.00 97.19 92 HIS A O 1
ATOM 781 N N . GLU A 1 93 ? -0.663 -7.296 12.896 1.00 97.56 93 GLU A N 1
ATOM 782 C CA . GLU A 1 93 ? -2.096 -7.093 13.114 1.00 97.56 93 GLU A CA 1
ATOM 783 C C . GLU A 1 93 ? -2.801 -6.674 11.814 1.00 97.56 93 GLU A C 1
ATOM 785 O O . GLU A 1 93 ? -3.757 -7.327 11.405 1.00 97.56 93 GLU A O 1
ATOM 790 N N . LEU A 1 94 ? -2.276 -5.667 11.107 1.00 98.31 94 LEU A N 1
ATOM 791 C CA . LEU A 1 94 ? -2.823 -5.197 9.831 1.00 98.31 94 LEU A CA 1
ATOM 792 C C . LEU A 1 94 ? -2.845 -6.300 8.759 1.00 98.31 94 LEU A C 1
ATOM 794 O O . LEU A 1 94 ? -3.817 -6.449 8.018 1.00 98.31 94 LEU A O 1
ATOM 798 N N . MET A 1 95 ? -1.768 -7.082 8.662 1.00 98.06 95 MET A N 1
ATOM 799 C CA . MET A 1 95 ? -1.657 -8.182 7.702 1.00 98.06 95 MET A CA 1
ATOM 800 C C . MET A 1 95 ? -2.608 -9.341 8.017 1.00 98.06 95 MET A C 1
ATOM 802 O O . MET A 1 95 ? -3.004 -10.052 7.090 1.00 98.06 95 MET A O 1
ATOM 806 N N . ASP A 1 96 ? -2.964 -9.553 9.283 1.00 97.62 96 ASP A N 1
ATOM 807 C CA . ASP A 1 96 ? -3.833 -10.648 9.722 1.00 97.62 96 ASP A CA 1
ATOM 808 C C . ASP A 1 96 ? -5.329 -10.301 9.647 1.00 97.62 96 ASP A C 1
ATOM 810 O O . ASP A 1 96 ? -6.148 -11.217 9.557 1.00 97.62 96 ASP A O 1
ATOM 814 N N . MET A 1 97 ? -5.693 -9.014 9.617 1.00 98.31 97 MET A N 1
ATOM 815 C CA . MET A 1 97 ? -7.077 -8.573 9.401 1.00 98.31 97 MET A CA 1
ATOM 816 C C . MET A 1 97 ? -7.590 -9.006 8.024 1.00 98.31 97 MET A C 1
ATOM 818 O O . MET A 1 97 ? -6.899 -8.840 7.017 1.00 98.31 97 MET A O 1
ATOM 822 N N . ASP A 1 98 ? -8.806 -9.547 7.970 1.00 97.88 98 ASP A N 1
ATOM 823 C CA . ASP A 1 98 ? -9.532 -9.794 6.722 1.00 97.88 98 ASP A CA 1
ATOM 824 C C . ASP A 1 98 ? -10.253 -8.530 6.230 1.00 97.88 98 ASP A C 1
ATOM 826 O O . ASP A 1 98 ? -10.240 -7.491 6.893 1.00 97.88 98 ASP A O 1
ATOM 830 N N . TYR A 1 99 ? -10.861 -8.613 5.045 1.00 97.69 99 TYR A N 1
ATOM 831 C CA . TYR A 1 99 ? -11.555 -7.484 4.428 1.00 97.69 99 TYR A CA 1
ATOM 832 C C . TYR A 1 99 ? -12.637 -6.883 5.336 1.00 97.69 99 TYR A C 1
ATOM 834 O O . TYR A 1 99 ? -12.639 -5.675 5.557 1.00 97.69 99 TYR A O 1
ATOM 842 N N . ASP A 1 100 ? -13.505 -7.717 5.916 1.00 98.06 100 ASP A N 1
ATOM 843 C CA . ASP A 1 100 ? -14.583 -7.250 6.794 1.00 98.06 100 ASP A CA 1
ATOM 844 C C . ASP A 1 100 ? -14.018 -6.545 8.036 1.00 98.06 100 ASP A C 1
ATOM 846 O O . ASP A 1 100 ? -14.519 -5.497 8.436 1.00 98.06 100 ASP A O 1
ATOM 850 N N . SER A 1 101 ? -12.934 -7.060 8.626 1.00 98.19 101 SER A N 1
ATOM 851 C CA . SER A 1 101 ? -12.269 -6.416 9.766 1.00 98.19 101 SER A CA 1
ATOM 852 C C . SER A 1 101 ? -11.642 -5.071 9.393 1.00 98.19 101 SER A C 1
ATOM 854 O O . SER A 1 101 ? -11.720 -4.126 10.177 1.00 98.19 101 SER A O 1
ATOM 856 N N . LEU A 1 102 ? -11.017 -4.968 8.215 1.00 97.88 102 LEU A N 1
ATOM 857 C CA . LEU A 1 102 ? -10.449 -3.713 7.708 1.00 97.88 102 LEU A CA 1
ATOM 858 C C . LEU A 1 102 ? -11.549 -2.686 7.448 1.00 97.88 102 LEU A C 1
ATOM 860 O O . LEU A 1 102 ? -11.416 -1.531 7.848 1.00 97.88 102 LEU A O 1
ATOM 864 N N . ARG A 1 103 ? -12.651 -3.117 6.830 1.00 96.31 103 ARG A N 1
ATOM 865 C CA . ARG A 1 103 ? -13.801 -2.263 6.550 1.00 96.31 103 ARG A CA 1
ATOM 866 C C . ARG A 1 103 ? -14.452 -1.764 7.834 1.00 96.31 103 ARG A C 1
ATOM 868 O O . ARG A 1 103 ? -14.625 -0.563 7.988 1.00 96.31 103 ARG A O 1
ATOM 875 N N . ASN A 1 104 ? -14.716 -2.658 8.788 1.00 95.69 104 ASN A N 1
ATOM 876 C CA . ASN A 1 104 ? -15.255 -2.279 10.094 1.00 95.69 104 ASN A CA 1
ATOM 877 C C . ASN A 1 104 ? -14.327 -1.284 10.800 1.00 95.69 104 ASN A C 1
ATOM 879 O O . ASN A 1 104 ? -14.801 -0.317 11.377 1.00 95.69 104 ASN A O 1
ATOM 883 N N . TYR A 1 105 ? -13.002 -1.458 10.710 1.00 94.75 105 TYR A N 1
ATOM 884 C CA . TYR A 1 105 ? -12.054 -0.494 11.273 1.00 94.75 105 TYR A CA 1
ATOM 885 C C . TYR A 1 105 ? -12.176 0.902 10.638 1.00 94.75 105 TYR A C 1
ATOM 887 O O . TYR A 1 105 ? -12.125 1.899 11.357 1.00 94.75 105 TYR A O 1
ATOM 895 N N . VAL A 1 106 ? -12.356 0.988 9.318 1.00 92.94 106 VAL A N 1
ATOM 896 C CA . VAL A 1 106 ? -12.607 2.247 8.592 1.00 92.94 106 VAL A CA 1
ATOM 897 C C . VAL A 1 106 ? -13.947 2.867 9.005 1.00 92.94 106 VAL A C 1
ATOM 899 O O . VAL A 1 106 ? -13.994 4.058 9.314 1.00 92.94 106 VAL A O 1
ATOM 902 N N . GLU A 1 107 ? -15.015 2.068 9.051 1.00 91.44 107 GLU A N 1
ATOM 903 C CA . GLU A 1 107 ? -16.379 2.509 9.374 1.00 91.44 107 GLU A CA 1
ATOM 904 C C . GLU A 1 107 ? -16.521 2.954 10.837 1.00 91.44 107 GLU A C 1
ATOM 906 O O . GLU A 1 107 ? -17.009 4.054 11.097 1.00 91.44 107 GLU A O 1
ATOM 911 N N . ASP A 1 108 ? -16.028 2.155 11.787 1.00 91.00 108 ASP A N 1
ATOM 912 C CA . ASP A 1 108 ? -16.082 2.437 13.229 1.00 91.00 108 ASP A CA 1
ATOM 913 C C . ASP A 1 108 ? -15.307 3.714 13.593 1.00 91.00 108 ASP A C 1
ATOM 915 O O . ASP A 1 108 ? -15.644 4.399 14.560 1.00 91.00 108 ASP A O 1
ATOM 919 N N . ASN A 1 109 ? -14.273 4.051 12.813 1.00 88.38 109 ASN A N 1
ATOM 920 C CA . ASN A 1 109 ? -13.495 5.281 12.975 1.00 88.38 109 ASN A CA 1
ATOM 921 C C . ASN A 1 109 ? -13.936 6.410 12.032 1.00 88.38 109 ASN A C 1
ATOM 923 O O . ASN A 1 109 ? -13.294 7.464 11.996 1.00 88.38 109 ASN A O 1
ATOM 927 N N . GLU A 1 110 ? -15.021 6.220 11.280 1.00 88.25 110 GLU A N 1
ATOM 928 C CA . GLU A 1 110 ? -15.568 7.194 10.333 1.00 88.25 110 GLU A CA 1
ATOM 929 C C . GLU A 1 110 ? -14.481 7.807 9.422 1.00 88.25 110 GLU A C 1
ATOM 931 O O . GLU A 1 110 ? -14.396 9.031 9.250 1.00 88.25 110 GLU A O 1
ATOM 936 N N . PHE A 1 111 ? -13.581 6.969 8.897 1.00 88.06 111 PHE A N 1
ATOM 937 C CA . PHE A 1 111 ? -12.556 7.405 7.952 1.00 88.06 111 PHE A CA 1
ATOM 938 C C . PHE A 1 111 ? -13.185 7.635 6.579 1.00 88.06 111 PHE A C 1
ATOM 940 O O . PHE A 1 111 ? -13.397 6.714 5.797 1.00 88.06 111 PHE A O 1
ATOM 947 N N . GLU A 1 112 ? -13.467 8.901 6.295 1.00 84.31 112 GLU A N 1
ATOM 948 C CA . GLU A 1 112 ? -13.882 9.376 4.978 1.00 84.31 112 GLU A CA 1
ATOM 949 C C . GLU A 1 112 ? -12.666 9.881 4.187 1.00 84.31 112 GLU A C 1
ATOM 951 O O . GLU A 1 112 ? -11.686 10.345 4.780 1.00 84.31 112 GLU A O 1
ATOM 956 N N . TRP A 1 113 ? -12.773 9.872 2.854 1.00 80.06 113 TRP A N 1
ATOM 957 C CA . TRP A 1 113 ? -11.726 10.340 1.937 1.00 80.06 113 TRP A CA 1
ATOM 958 C C . TRP A 1 113 ? -10.427 9.550 2.117 1.00 80.06 113 TRP A C 1
ATOM 960 O O . TRP A 1 113 ? -9.373 10.116 2.408 1.00 80.06 113 TRP A O 1
ATOM 970 N N . LEU A 1 114 ? -10.512 8.221 1.996 1.00 85.19 114 LEU A N 1
ATOM 971 C CA . LEU A 1 114 ? -9.326 7.365 2.027 1.00 85.19 114 LEU A CA 1
ATOM 972 C C . LEU A 1 114 ? -8.341 7.803 0.934 1.00 85.19 114 LEU A C 1
ATOM 974 O O . LEU A 1 114 ? -8.669 7.748 -0.239 1.00 85.19 114 LEU A O 1
ATOM 978 N N . GLY A 1 115 ? -7.140 8.232 1.322 1.00 78.88 115 GLY A N 1
ATOM 979 C CA . GLY A 1 115 ? -6.114 8.770 0.421 1.00 78.88 115 GLY A CA 1
ATOM 980 C C . GLY A 1 115 ? -6.391 10.178 -0.139 1.00 78.88 115 GLY A C 1
ATOM 981 O O . GLY A 1 115 ? -7.529 10.637 -0.201 1.00 78.88 115 GLY A O 1
ATOM 982 N N . ALA A 1 116 ? -5.332 10.874 -0.563 1.00 70.75 116 ALA A N 1
ATOM 983 C CA . ALA A 1 116 ? -5.384 12.232 -1.107 1.00 70.75 116 ALA A CA 1
ATOM 984 C C . ALA A 1 116 ? -5.446 12.227 -2.645 1.00 70.75 116 ALA A C 1
ATOM 986 O O . ALA A 1 116 ? -4.445 11.951 -3.300 1.00 70.75 116 ALA A O 1
ATOM 987 N N . ASP A 1 117 ? -6.626 12.534 -3.199 1.00 76.69 117 ASP A N 1
ATOM 988 C CA . ASP A 1 117 ? -6.954 12.603 -4.636 1.00 76.69 117 ASP A CA 1
ATOM 989 C C . ASP A 1 117 ? -6.319 11.488 -5.511 1.00 76.69 117 ASP A C 1
ATOM 991 O O . ASP A 1 117 ? -5.938 10.422 -5.021 1.00 76.69 117 ASP A O 1
ATOM 995 N N . PHE A 1 118 ? -6.229 11.697 -6.827 1.00 84.94 118 PHE A N 1
ATOM 996 C CA . PHE A 1 118 ? -5.621 10.727 -7.747 1.00 84.94 118 PHE A CA 1
ATOM 997 C C . PHE A 1 118 ? -4.123 10.492 -7.496 1.00 84.94 118 PHE A C 1
ATOM 999 O O . PHE A 1 118 ? -3.601 9.459 -7.910 1.00 84.94 118 PHE A O 1
ATOM 1006 N N . GLU A 1 119 ? -3.444 11.406 -6.795 1.00 84.19 119 GLU A N 1
ATOM 1007 C CA . GLU A 1 119 ? -2.018 11.296 -6.459 1.00 84.19 119 GLU A CA 1
ATOM 1008 C C . GLU A 1 119 ? -1.740 10.044 -5.615 1.00 84.19 119 GLU A C 1
ATOM 1010 O O . GLU A 1 119 ? -0.866 9.249 -5.951 1.00 84.19 119 GLU A O 1
ATOM 1015 N N . HIS A 1 120 ? -2.550 9.778 -4.588 1.00 87.00 120 HIS A N 1
ATOM 1016 C CA . HIS A 1 120 ? -2.393 8.565 -3.780 1.00 87.00 120 HIS A CA 1
ATOM 1017 C C . HIS A 1 120 ? -2.743 7.275 -4.538 1.00 87.00 120 HIS A C 1
ATOM 1019 O O . HIS A 1 120 ? -2.138 6.223 -4.291 1.00 87.00 120 HIS A O 1
ATOM 1025 N N . ILE A 1 121 ? -3.685 7.330 -5.488 1.00 91.25 121 ILE A N 1
ATOM 1026 C CA . ILE A 1 121 ? -3.944 6.187 -6.373 1.00 91.25 121 ILE A CA 1
ATOM 1027 C C . ILE A 1 121 ? -2.694 5.915 -7.216 1.00 91.25 121 ILE A C 1
ATOM 1029 O O . ILE A 1 121 ? -2.230 4.778 -7.255 1.00 91.25 121 ILE A O 1
ATOM 1033 N N . GLU A 1 122 ? -2.101 6.942 -7.829 1.00 90.00 122 GLU A N 1
ATOM 1034 C CA . GLU A 1 122 ? -0.856 6.824 -8.597 1.00 90.00 122 GLU A CA 1
ATOM 1035 C C . GLU A 1 122 ? 0.301 6.259 -7.754 1.00 90.00 122 GLU A C 1
ATOM 1037 O O . GLU A 1 122 ? 1.027 5.374 -8.216 1.00 90.00 122 GLU A O 1
ATOM 1042 N N . GLU A 1 123 ? 0.452 6.691 -6.500 1.00 90.00 123 GLU A N 1
ATOM 1043 C CA . GLU A 1 123 ? 1.429 6.114 -5.569 1.00 90.00 123 GLU A CA 1
ATOM 1044 C C . GLU A 1 123 ? 1.219 4.610 -5.366 1.00 90.00 123 GLU A C 1
ATOM 1046 O O . GLU A 1 123 ? 2.187 3.844 -5.399 1.00 90.00 123 GLU A O 1
ATOM 1051 N N . TYR A 1 124 ? -0.033 4.164 -5.208 1.00 93.94 124 TYR A N 1
ATOM 1052 C CA . TYR A 1 124 ? -0.339 2.739 -5.090 1.00 93.94 124 TYR A CA 1
ATOM 1053 C C . TYR A 1 124 ? 0.004 1.967 -6.368 1.00 93.94 124 TYR A C 1
ATOM 1055 O O . TYR A 1 124 ? 0.590 0.886 -6.287 1.00 93.94 124 TYR A O 1
ATOM 1063 N N . LEU A 1 125 ? -0.301 2.521 -7.547 1.00 92.81 125 LEU A N 1
ATOM 1064 C CA . LEU A 1 125 ? 0.065 1.903 -8.826 1.00 92.81 125 LEU A CA 1
ATOM 1065 C C . LEU A 1 125 ? 1.586 1.735 -8.934 1.00 92.81 125 LEU A C 1
ATOM 1067 O O . LEU A 1 125 ? 2.065 0.640 -9.226 1.00 92.81 125 LEU A O 1
ATOM 1071 N N . ASN A 1 126 ? 2.349 2.781 -8.605 1.00 89.31 126 ASN A N 1
ATOM 1072 C CA . ASN A 1 126 ? 3.811 2.746 -8.590 1.00 89.31 126 ASN A CA 1
ATOM 1073 C C . ASN A 1 126 ? 4.353 1.710 -7.595 1.00 89.31 126 ASN A C 1
ATOM 1075 O O . ASN A 1 126 ? 5.300 0.981 -7.907 1.00 89.31 126 ASN A O 1
ATOM 1079 N N . PHE A 1 127 ? 3.748 1.611 -6.410 1.00 92.50 127 PHE A N 1
ATOM 1080 C CA . PHE A 1 127 ? 4.070 0.584 -5.425 1.00 92.50 127 PHE A CA 1
ATOM 1081 C C . PHE A 1 127 ? 3.836 -0.829 -5.981 1.00 92.50 127 PHE A C 1
ATOM 1083 O O . PHE A 1 127 ? 4.742 -1.665 -5.931 1.00 92.50 127 PHE A O 1
ATOM 1090 N N . VAL A 1 128 ? 2.661 -1.099 -6.558 1.00 93.44 128 VAL A N 1
ATOM 1091 C CA . VAL A 1 128 ? 2.326 -2.402 -7.152 1.00 93.44 128 VAL A CA 1
ATOM 1092 C C . VAL A 1 128 ? 3.302 -2.749 -8.275 1.00 93.44 128 VAL A C 1
ATOM 1094 O O . VAL A 1 128 ? 3.848 -3.855 -8.288 1.00 93.44 128 VAL A O 1
ATOM 1097 N N . SER A 1 129 ? 3.584 -1.811 -9.180 1.00 90.00 129 SER A N 1
ATOM 1098 C CA . SER A 1 129 ? 4.573 -1.972 -10.255 1.00 90.00 129 SER A CA 1
ATOM 1099 C C . SER A 1 129 ? 5.965 -2.290 -9.719 1.00 90.00 129 SER A C 1
ATOM 1101 O O . SER A 1 129 ? 6.671 -3.122 -10.274 1.00 90.00 129 SER A O 1
ATOM 1103 N N . TYR A 1 130 ? 6.373 -1.663 -8.615 1.00 86.88 130 TYR A N 1
ATOM 1104 C CA . TYR A 1 130 ? 7.700 -1.869 -8.044 1.00 86.88 130 TYR A CA 1
ATOM 1105 C C . TYR A 1 130 ? 7.834 -3.182 -7.270 1.00 86.88 130 TYR A C 1
ATOM 1107 O O . TYR A 1 130 ? 8.927 -3.748 -7.185 1.00 86.88 130 TYR A O 1
ATOM 1115 N N . MET A 1 131 ? 6.756 -3.687 -6.673 1.00 88.25 131 MET A N 1
ATOM 1116 C CA . MET A 1 131 ? 6.823 -4.848 -5.783 1.00 88.25 131 MET A CA 1
ATOM 1117 C C . MET A 1 131 ? 6.881 -6.195 -6.510 1.00 88.25 131 MET A C 1
ATOM 1119 O O . MET A 1 131 ? 7.359 -7.168 -5.915 1.00 88.25 131 MET A O 1
ATOM 1123 N N . GLN A 1 132 ? 6.499 -6.238 -7.786 1.00 86.69 132 GLN A N 1
ATOM 1124 C CA . GLN A 1 132 ? 6.529 -7.428 -8.643 1.00 86.69 132 GLN A CA 1
ATOM 1125 C C . GLN A 1 132 ? 7.153 -7.146 -10.022 1.00 86.69 132 GLN A C 1
ATOM 1127 O O . GLN A 1 132 ? 7.485 -6.010 -10.327 1.00 86.69 132 GLN A O 1
ATOM 1132 N N . ASP A 1 133 ? 7.366 -8.196 -10.825 1.00 83.31 133 ASP A N 1
ATOM 1133 C CA . ASP A 1 133 ? 8.171 -8.135 -12.060 1.00 83.31 133 ASP A CA 1
ATOM 1134 C C . ASP A 1 133 ? 7.380 -8.487 -13.345 1.00 83.31 133 ASP A C 1
ATOM 1136 O O . ASP A 1 133 ? 7.978 -8.731 -14.398 1.00 83.31 133 ASP A O 1
ATOM 1140 N N . GLU A 1 134 ? 6.053 -8.591 -13.265 1.00 86.75 134 GLU A N 1
ATOM 1141 C CA . GLU A 1 134 ? 5.163 -9.059 -14.337 1.00 86.75 134 GLU A CA 1
ATOM 1142 C C . GLU A 1 134 ? 4.441 -7.910 -15.051 1.00 86.75 134 GLU A C 1
ATOM 1144 O O . GLU A 1 134 ? 4.462 -7.833 -16.284 1.00 86.75 134 GLU A O 1
ATOM 1149 N N . TRP A 1 135 ? 3.839 -7.001 -14.287 1.00 89.62 135 TRP A N 1
ATOM 1150 C CA . TRP A 1 135 ? 2.995 -5.922 -14.791 1.00 89.62 135 TRP A CA 1
ATOM 1151 C C . TRP A 1 135 ? 3.528 -4.556 -14.374 1.00 89.62 135 TRP A C 1
ATOM 1153 O O . TRP A 1 135 ? 4.126 -4.390 -13.320 1.00 89.62 135 TRP A O 1
ATOM 1163 N N . ASP A 1 136 ? 3.294 -3.569 -15.215 1.00 88.38 136 ASP A N 1
ATOM 1164 C CA . ASP A 1 136 ? 3.476 -2.161 -14.918 1.00 88.38 136 ASP A CA 1
ATOM 1165 C C . ASP A 1 136 ? 2.095 -1.503 -14.998 1.00 88.38 136 ASP A C 1
ATOM 1167 O O . ASP A 1 136 ? 1.377 -1.666 -15.991 1.00 88.38 136 ASP A O 1
ATOM 1171 N N . PHE A 1 137 ? 1.709 -0.833 -13.921 1.00 89.81 137 PHE A N 1
ATOM 1172 C CA . PHE A 1 137 ? 0.481 -0.067 -13.788 1.00 89.81 137 PHE A CA 1
ATOM 1173 C C . PHE A 1 137 ? 0.820 1.415 -13.823 1.00 89.81 137 PHE A C 1
ATOM 1175 O O . PHE A 1 137 ? 1.610 1.899 -13.013 1.00 89.81 137 PHE A O 1
ATOM 1182 N N . VAL A 1 138 ? 0.218 2.127 -14.770 1.00 86.06 138 VAL A N 1
ATOM 1183 C CA . VAL A 1 138 ? 0.512 3.536 -15.032 1.00 86.06 138 VAL A CA 1
ATOM 1184 C C . VAL A 1 138 ? -0.773 4.346 -14.943 1.00 86.06 138 VAL A C 1
ATOM 1186 O O . VAL A 1 138 ? -1.784 3.977 -15.545 1.00 86.06 138 VAL A O 1
ATOM 1189 N N . ALA A 1 139 ? -0.708 5.465 -14.224 1.00 85.44 139 ALA A N 1
ATOM 1190 C CA . ALA A 1 139 ? -1.743 6.487 -14.245 1.00 85.44 139 ALA A CA 1
ATOM 1191 C C . ALA A 1 139 ? -1.867 7.084 -15.659 1.00 85.44 139 ALA A C 1
ATOM 1193 O O . ALA A 1 139 ? -0.900 7.582 -16.242 1.00 85.44 139 ALA A O 1
ATOM 1194 N N . GLY A 1 140 ? -3.057 6.977 -16.238 1.00 83.25 140 GLY A N 1
ATOM 1195 C CA . GLY A 1 140 ? -3.404 7.506 -17.548 1.00 83.25 140 GLY A CA 1
ATOM 1196 C C . GLY A 1 140 ? -4.000 8.913 -17.476 1.00 83.25 140 GLY A C 1
ATOM 1197 O O . GLY A 1 140 ? -3.666 9.719 -16.610 1.00 83.25 140 GLY A O 1
ATOM 1198 N N . GLY A 1 141 ? -4.865 9.244 -18.437 1.00 81.25 141 GLY A N 1
ATOM 1199 C CA . GLY A 1 141 ? -5.513 10.551 -18.481 1.00 81.25 141 GLY A CA 1
ATOM 1200 C C . GLY A 1 141 ? -6.533 10.723 -17.356 1.00 81.25 141 GLY A C 1
ATOM 1201 O O . GLY A 1 141 ? -7.281 9.800 -17.043 1.00 81.25 141 GLY A O 1
ATOM 1202 N N . ILE A 1 142 ? -6.597 11.928 -16.784 1.00 79.56 142 ILE A N 1
ATOM 1203 C CA . ILE A 1 142 ? -7.688 12.321 -15.887 1.00 79.56 142 ILE A CA 1
ATOM 1204 C C . ILE A 1 142 ? -8.839 12.850 -16.744 1.00 79.56 142 ILE A C 1
ATOM 1206 O O . ILE A 1 142 ? -8.700 13.853 -17.455 1.00 79.56 142 ILE A O 1
ATOM 1210 N N . GLN A 1 143 ? -9.983 12.177 -16.682 1.00 78.38 143 GLN A N 1
ATOM 1211 C CA . GLN A 1 143 ? -11.183 12.535 -17.428 1.00 78.38 143 GLN A CA 1
ATOM 1212 C C . GLN A 1 143 ? -12.076 13.420 -16.557 1.00 78.38 143 GLN A C 1
ATOM 1214 O O . GLN A 1 143 ? -12.994 12.956 -15.888 1.00 78.38 143 GLN A O 1
ATOM 1219 N N . ASN A 1 144 ? -11.819 14.731 -16.591 1.00 66.06 144 ASN A N 1
ATOM 1220 C CA . ASN A 1 144 ? -12.499 15.728 -15.747 1.00 66.06 144 ASN A CA 1
ATOM 1221 C C . ASN A 1 144 ? -14.038 15.735 -15.848 1.00 66.06 144 ASN A C 1
ATOM 1223 O O . ASN A 1 144 ? -14.693 16.276 -14.966 1.00 66.06 144 ASN A O 1
ATOM 1227 N N . ASN A 1 145 ? -14.621 15.197 -16.923 1.00 66.62 145 ASN A N 1
ATOM 1228 C CA . ASN A 1 145 ? -16.078 15.170 -17.099 1.00 66.62 145 ASN A CA 1
ATOM 1229 C C . ASN A 1 145 ? -16.758 14.063 -16.284 1.00 66.62 145 ASN A C 1
ATOM 1231 O O . ASN A 1 145 ? -17.917 14.218 -15.913 1.00 66.62 145 ASN A O 1
ATOM 1235 N N . ASP A 1 146 ? -16.035 12.973 -16.030 1.00 60.34 146 ASP A N 1
ATOM 1236 C CA . ASP A 1 146 ? -16.545 11.756 -15.394 1.00 60.34 146 ASP A CA 1
ATOM 1237 C C . ASP A 1 146 ? -15.785 11.439 -14.084 1.00 60.34 146 ASP A C 1
ATOM 1239 O O . ASP A 1 146 ? -16.000 10.388 -13.487 1.00 60.34 146 ASP A O 1
ATOM 1243 N N . GLU A 1 147 ? -14.894 12.348 -13.660 1.00 77.69 147 GLU A N 1
ATOM 1244 C CA . GLU A 1 147 ? -14.115 12.318 -12.412 1.00 77.69 147 GLU A CA 1
ATOM 1245 C C . GLU A 1 147 ? -13.399 10.981 -12.152 1.00 77.69 147 GLU A C 1
ATOM 1247 O O . GLU A 1 147 ? -13.438 10.435 -11.049 1.00 77.69 147 GLU A O 1
ATOM 1252 N N . TYR A 1 148 ? -12.701 10.466 -13.169 1.00 84.00 148 TYR A N 1
ATOM 1253 C CA . TYR A 1 148 ? -11.850 9.282 -13.030 1.00 84.00 148 TYR A CA 1
ATOM 1254 C C . TYR A 1 148 ? -10.480 9.449 -13.679 1.00 84.00 148 TYR A C 1
ATOM 1256 O O . TYR A 1 148 ? -10.274 10.283 -14.567 1.00 84.00 148 TYR A O 1
ATOM 1264 N N . MET A 1 149 ? -9.553 8.604 -13.238 1.00 88.12 149 MET A N 1
ATOM 1265 C CA . MET A 1 149 ? -8.237 8.415 -13.834 1.00 88.12 149 M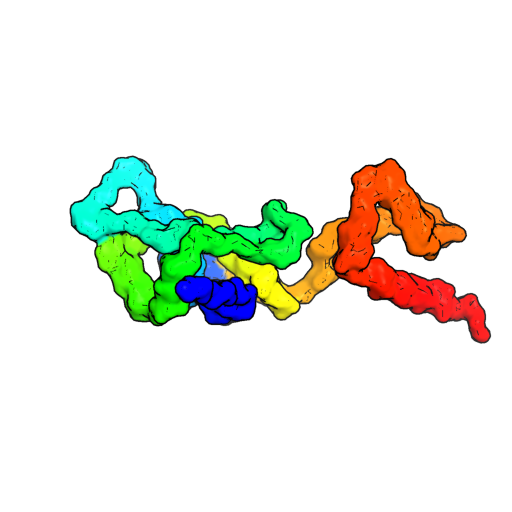ET A CA 1
ATOM 1266 C C . MET A 1 149 ? -8.192 7.072 -14.565 1.00 88.12 149 MET A C 1
ATOM 1268 O O . MET A 1 149 ? -8.550 6.045 -13.990 1.00 88.12 149 MET A O 1
ATOM 1272 N N . ASP A 1 150 ? -7.741 7.063 -15.819 1.00 88.62 150 ASP A N 1
ATOM 1273 C CA . ASP A 1 150 ? -7.454 5.814 -16.534 1.00 88.62 150 ASP A CA 1
ATOM 1274 C C . ASP A 1 150 ? -6.313 5.053 -15.831 1.00 88.62 150 ASP A C 1
ATOM 1276 O O . ASP A 1 150 ? -5.316 5.653 -15.431 1.00 88.62 150 ASP A O 1
ATOM 1280 N N . ILE A 1 151 ? -6.413 3.731 -15.716 1.00 91.88 151 ILE A N 1
ATOM 1281 C CA . ILE A 1 151 ? -5.344 2.868 -15.200 1.00 91.88 151 ILE A CA 1
ATOM 1282 C C . ILE A 1 151 ? -4.898 1.950 -16.330 1.00 91.88 151 ILE A C 1
ATOM 1284 O O . ILE A 1 151 ? -5.667 1.155 -16.865 1.00 91.88 151 ILE A O 1
ATOM 1288 N N . ILE A 1 152 ? -3.627 2.059 -16.711 1.00 89.00 152 ILE A N 1
ATOM 1289 C CA . ILE A 1 152 ? -3.061 1.298 -17.822 1.00 89.00 152 ILE A CA 1
ATOM 1290 C C . ILE A 1 152 ? -2.232 0.151 -17.259 1.00 89.00 152 ILE A C 1
ATOM 1292 O O . ILE A 1 152 ? -1.168 0.378 -16.686 1.00 89.00 152 ILE A O 1
ATOM 1296 N N . LYS A 1 153 ? -2.684 -1.085 -17.485 1.00 91.06 153 LYS A N 1
ATOM 1297 C CA . LYS A 1 153 ? -1.914 -2.304 -17.215 1.00 91.06 153 LYS A CA 1
ATOM 1298 C C . LYS A 1 153 ? -1.135 -2.722 -18.459 1.00 91.06 153 LYS A C 1
ATOM 1300 O O . LYS A 1 153 ? -1.716 -2.998 -19.508 1.00 91.06 153 LYS A O 1
ATOM 1305 N N . GLN A 1 154 ? 0.185 -2.820 -18.347 1.00 83.88 154 GLN A N 1
ATOM 1306 C CA . GLN A 1 154 ? 1.061 -3.253 -19.438 1.00 83.88 154 GLN A CA 1
ATOM 1307 C C . GLN A 1 154 ? 2.118 -4.246 -18.941 1.00 83.88 154 GLN A C 1
ATOM 1309 O O . GLN A 1 154 ? 2.468 -4.218 -17.765 1.00 83.88 154 GLN A O 1
ATOM 1314 N N . PRO A 1 155 ? 2.650 -5.147 -19.787 1.00 83.56 155 PRO A N 1
ATOM 1315 C CA . PRO A 1 155 ? 3.738 -6.029 -19.371 1.00 83.56 155 PRO A CA 1
ATOM 1316 C C . PRO A 1 155 ? 4.946 -5.218 -18.903 1.00 83.56 155 PRO A C 1
ATOM 1318 O O . PRO A 1 155 ? 5.336 -4.254 -19.572 1.00 83.56 155 PRO A O 1
ATOM 1321 N N . PHE A 1 156 ? 5.567 -5.632 -17.798 1.00 72.69 156 PHE A N 1
ATOM 1322 C CA . PHE A 1 156 ? 6.714 -4.927 -17.240 1.00 72.69 156 PHE A CA 1
ATOM 1323 C C . PHE A 1 156 ? 7.864 -4.891 -18.254 1.00 72.69 156 PHE A C 1
ATOM 1325 O O . PHE A 1 156 ? 8.494 -5.903 -18.587 1.00 72.69 156 PHE A O 1
ATOM 1332 N N . ASN A 1 157 ? 8.155 -3.703 -18.785 1.00 62.69 157 ASN A N 1
ATOM 1333 C CA . ASN A 1 157 ? 9.193 -3.547 -19.790 1.00 62.69 157 ASN A CA 1
ATOM 1334 C C . ASN A 1 157 ? 10.546 -3.308 -19.115 1.00 62.69 157 ASN A C 1
ATOM 1336 O O . ASN A 1 157 ? 10.982 -2.168 -18.957 1.00 62.69 157 ASN A O 1
ATOM 1340 N N . LYS A 1 158 ? 11.270 -4.396 -18.816 1.00 51.91 158 LYS A N 1
ATOM 1341 C CA . LYS A 1 158 ? 12.643 -4.370 -18.261 1.00 51.91 158 LYS A CA 1
ATOM 1342 C C . LYS A 1 158 ? 13.630 -3.468 -19.027 1.00 51.91 158 LYS A C 1
ATOM 1344 O O . LYS A 1 158 ? 14.700 -3.157 -18.508 1.00 51.91 158 LYS A O 1
ATOM 1349 N N . LYS A 1 159 ? 13.314 -3.053 -20.263 1.00 45.38 159 LYS A N 1
ATOM 1350 C CA . LYS A 1 159 ? 14.152 -2.154 -21.073 1.00 45.38 159 LYS A CA 1
ATOM 1351 C C . LYS A 1 159 ? 13.938 -0.662 -20.781 1.00 45.38 159 LYS A C 1
ATOM 1353 O O . LYS A 1 159 ? 14.773 0.119 -21.235 1.00 45.38 159 LYS A O 1
ATOM 1358 N N . LYS A 1 160 ? 12.860 -0.260 -20.090 1.00 43.19 160 LYS A N 1
ATOM 1359 C CA . LYS A 1 160 ? 12.461 1.152 -19.940 1.00 43.19 160 LYS A CA 1
ATOM 1360 C C . LYS A 1 160 ? 13.156 1.863 -18.765 1.00 43.19 160 LYS A C 1
ATOM 1362 O O . LYS A 1 160 ? 13.637 2.971 -18.971 1.00 43.19 160 LYS A O 1
ATOM 1367 N N . ASP A 1 161 ? 13.356 1.194 -17.623 1.00 44.00 161 ASP A N 1
ATOM 1368 C CA . ASP A 1 161 ? 13.786 1.876 -16.379 1.00 44.00 161 ASP A CA 1
ATOM 1369 C C . ASP A 1 161 ? 15.166 1.542 -15.842 1.00 44.00 161 ASP A C 1
ATOM 1371 O O . ASP A 1 161 ? 15.556 1.978 -14.754 1.00 44.00 161 ASP A O 1
ATOM 1375 N N . ASN A 1 162 ? 15.997 0.850 -16.612 1.00 52.78 162 ASN A N 1
ATOM 1376 C CA . ASN A 1 162 ? 17.391 0.840 -16.228 1.00 52.78 162 ASN A CA 1
ATOM 1377 C C . ASN A 1 162 ? 18.019 2.168 -16.670 1.00 52.78 162 ASN A C 1
ATOM 1379 O O . ASN A 1 162 ? 18.589 2.276 -17.754 1.00 52.78 162 ASN A O 1
ATOM 1383 N N . LYS A 1 163 ? 17.920 3.194 -15.817 1.00 47.88 163 LYS A N 1
ATOM 1384 C CA . LYS A 1 163 ? 18.628 4.476 -15.976 1.00 47.88 163 LYS A CA 1
ATOM 1385 C C . LYS A 1 163 ? 20.112 4.279 -16.303 1.00 47.88 163 LYS A C 1
ATOM 1387 O O . LYS A 1 163 ? 20.687 5.088 -17.023 1.00 47.88 163 LYS A O 1
ATOM 1392 N N . TYR A 1 164 ? 20.713 3.164 -15.867 1.00 50.34 164 TYR A N 1
ATOM 1393 C CA . TYR A 1 164 ? 22.064 2.774 -16.259 1.00 50.34 164 TYR A CA 1
ATOM 1394 C C . TYR A 1 164 ? 22.148 2.244 -17.696 1.00 50.34 164 TYR A C 1
ATOM 1396 O O . TYR A 1 164 ? 23.132 2.557 -18.345 1.00 50.34 164 TYR A O 1
ATOM 1404 N N . ILE A 1 165 ? 21.149 1.524 -18.231 1.00 52.94 165 ILE A N 1
ATOM 1405 C CA . ILE A 1 165 ? 21.047 1.165 -19.667 1.00 52.94 165 ILE A CA 1
ATOM 1406 C C . ILE A 1 165 ? 20.871 2.414 -20.532 1.00 52.94 165 ILE A C 1
ATOM 1408 O O . ILE A 1 165 ? 21.515 2.519 -21.570 1.00 52.94 165 ILE A O 1
ATOM 1412 N N . VAL A 1 166 ? 20.015 3.357 -20.132 1.00 51.59 166 VAL A N 1
ATOM 1413 C CA . VAL A 1 166 ? 19.828 4.615 -20.876 1.00 51.59 166 VAL A CA 1
ATOM 1414 C C . VAL A 1 166 ? 21.118 5.437 -20.850 1.00 51.59 166 VAL A C 1
ATOM 1416 O O . VAL A 1 166 ? 21.591 5.853 -21.904 1.00 51.59 166 VAL A O 1
ATOM 1419 N N . ALA A 1 167 ? 21.751 5.579 -19.681 1.00 53.66 167 ALA A N 1
ATOM 1420 C CA . ALA A 1 167 ? 23.057 6.223 -19.559 1.00 53.66 167 ALA A CA 1
ATOM 1421 C C . ALA A 1 167 ? 24.138 5.500 -20.383 1.00 53.66 167 ALA A C 1
ATOM 1423 O O . ALA A 1 167 ? 24.920 6.156 -21.059 1.00 53.66 167 ALA A O 1
ATOM 1424 N N . LEU A 1 168 ? 24.156 4.163 -20.386 1.00 56.81 168 LEU A N 1
ATOM 1425 C CA . LEU A 1 168 ? 25.042 3.343 -21.219 1.00 56.81 168 LEU A CA 1
ATOM 1426 C C . LEU A 1 168 ? 24.832 3.602 -22.710 1.00 56.81 168 LEU A C 1
ATOM 1428 O O . LEU A 1 168 ? 25.812 3.780 -23.421 1.00 56.81 168 LEU A O 1
ATOM 1432 N N . LYS A 1 169 ? 23.581 3.633 -23.180 1.00 58.62 169 LYS A N 1
ATOM 1433 C CA . LYS A 1 169 ? 23.247 3.890 -24.588 1.00 58.62 169 LYS A CA 1
ATOM 1434 C C . LYS A 1 169 ? 23.700 5.279 -25.023 1.00 58.62 169 LYS A C 1
ATOM 1436 O O . LYS A 1 169 ? 24.403 5.384 -26.020 1.00 58.62 169 LYS A O 1
ATOM 1441 N N . ILE A 1 170 ? 23.389 6.306 -24.230 1.00 58.75 170 ILE A N 1
ATOM 1442 C CA . ILE A 1 170 ? 23.851 7.679 -24.476 1.00 58.75 170 ILE A CA 1
ATOM 1443 C C . ILE A 1 170 ? 25.383 7.713 -24.495 1.00 58.75 170 ILE A C 1
ATOM 1445 O O . ILE A 1 170 ? 25.981 8.254 -25.413 1.00 58.75 170 ILE A O 1
ATOM 1449 N N . LEU A 1 171 ? 26.054 7.085 -23.528 1.00 60.06 171 LEU A N 1
ATOM 1450 C CA . LEU A 1 171 ? 27.517 7.047 -23.497 1.00 60.06 171 LEU A CA 1
ATOM 1451 C C . LEU A 1 171 ? 28.116 6.325 -24.703 1.00 60.06 171 LEU A C 1
ATOM 1453 O O . LEU A 1 171 ? 29.147 6.761 -25.202 1.00 60.06 171 LEU A O 1
ATOM 1457 N N . MET A 1 172 ? 27.494 5.246 -25.176 1.00 57.28 172 MET A N 1
ATOM 1458 C CA . MET A 1 172 ? 27.949 4.518 -26.357 1.00 57.28 172 MET A CA 1
ATOM 1459 C C . MET A 1 172 ? 27.794 5.337 -27.641 1.00 57.28 172 MET A C 1
ATOM 1461 O O . MET A 1 172 ? 28.694 5.269 -28.469 1.00 57.28 172 MET A O 1
ATOM 1465 N N . GLU A 1 173 ? 26.744 6.152 -27.777 1.00 60.75 173 GLU A N 1
ATOM 1466 C CA . GLU A 1 173 ? 26.560 7.079 -28.910 1.00 60.75 173 GLU A CA 1
ATOM 1467 C C . GLU A 1 173 ? 27.638 8.183 -28.975 1.00 60.75 173 GLU A C 1
ATOM 1469 O O . GLU A 1 173 ? 27.930 8.705 -30.047 1.00 60.75 173 GLU A O 1
ATOM 1474 N N . TYR A 1 174 ? 28.265 8.528 -27.844 1.00 53.50 174 TYR A N 1
ATOM 1475 C CA . TYR A 1 174 ? 29.339 9.531 -27.763 1.00 53.50 174 TYR A CA 1
ATOM 1476 C C . TYR A 1 174 ? 30.760 8.948 -27.892 1.00 53.50 174 TYR A C 1
ATOM 1478 O O . TYR A 1 174 ? 31.744 9.697 -27.856 1.00 53.50 174 TYR A O 1
ATOM 1486 N N . VAL A 1 175 ? 30.911 7.625 -28.010 1.00 53.38 175 VAL A N 1
ATOM 1487 C CA . VAL A 1 175 ? 32.218 6.967 -28.150 1.00 53.38 175 VAL A CA 1
ATOM 1488 C C . VAL A 1 175 ? 32.418 6.561 -29.615 1.00 53.38 175 VAL A C 1
ATOM 1490 O O . VAL A 1 175 ? 31.610 5.794 -30.118 1.00 53.38 175 VAL A O 1
ATOM 1493 N N . PRO A 1 176 ? 33.480 7.038 -30.295 1.00 53.94 176 PRO A N 1
ATOM 1494 C CA . PRO A 1 176 ? 33.819 6.590 -31.645 1.00 53.94 176 PRO A CA 1
ATOM 1495 C C . PRO A 1 176 ? 34.016 5.070 -31.697 1.00 53.94 176 PRO A C 1
ATOM 1497 O O . PRO A 1 176 ? 34.599 4.507 -30.768 1.00 53.94 176 PRO A O 1
ATOM 1500 N N . ASP A 1 177 ? 33.567 4.453 -32.791 1.00 54.81 177 ASP A N 1
ATOM 1501 C CA . ASP A 1 177 ? 33.320 3.011 -32.966 1.00 54.81 177 ASP A CA 1
ATOM 1502 C C . ASP A 1 177 ? 34.511 2.055 -32.719 1.00 54.81 177 ASP A C 1
ATOM 1504 O O . ASP A 1 177 ? 34.325 0.840 -32.629 1.00 54.81 177 ASP A O 1
ATOM 1508 N N . ASP A 1 178 ? 35.732 2.558 -32.545 1.00 53.81 178 ASP A N 1
ATOM 1509 C CA . ASP A 1 178 ? 36.934 1.753 -32.786 1.00 53.81 178 ASP A CA 1
ATOM 1510 C C . ASP A 1 178 ? 37.537 1.044 -31.553 1.00 53.81 178 ASP A C 1
ATOM 1512 O O . ASP A 1 178 ? 38.554 0.365 -31.694 1.00 53.81 178 ASP A O 1
ATOM 1516 N N . ASP A 1 179 ? 36.957 1.142 -30.343 1.00 55.41 179 ASP A N 1
ATOM 1517 C CA . ASP A 1 179 ? 37.462 0.365 -29.185 1.00 55.41 179 ASP A CA 1
ATOM 1518 C C . ASP A 1 179 ? 36.433 0.130 -28.050 1.00 55.41 179 ASP A C 1
ATOM 1520 O O . ASP A 1 179 ? 36.597 0.568 -26.899 1.00 55.41 179 ASP A O 1
ATOM 1524 N N . TYR A 1 180 ? 35.341 -0.585 -28.352 1.00 58.94 180 TYR A N 1
ATOM 1525 C CA . TYR A 1 180 ? 34.343 -1.026 -27.362 1.00 58.94 180 TYR A CA 1
ATOM 1526 C C . TYR A 1 180 ? 34.818 -2.243 -26.551 1.00 58.94 180 TYR A C 1
ATOM 1528 O O . TYR A 1 180 ? 34.269 -3.343 -26.643 1.00 58.94 180 TYR A O 1
ATOM 1536 N N . THR A 1 181 ? 35.811 -2.063 -25.683 1.00 61.44 181 THR A N 1
ATOM 1537 C CA . THR A 1 181 ? 36.059 -3.029 -24.604 1.00 61.44 181 THR A CA 1
ATOM 1538 C C . THR A 1 181 ? 35.311 -2.615 -23.340 1.00 61.44 181 THR A C 1
ATOM 1540 O O . THR A 1 181 ? 35.186 -1.438 -23.011 1.00 61.44 181 THR A O 1
ATOM 1543 N N . LYS A 1 182 ? 34.841 -3.591 -22.553 1.00 58.31 182 LYS A N 1
ATOM 1544 C CA . LYS A 1 182 ? 34.238 -3.346 -21.226 1.00 58.31 182 LYS A CA 1
ATOM 1545 C C . LYS A 1 182 ? 35.091 -2.399 -20.362 1.00 58.31 182 LYS A C 1
ATOM 1547 O O . LYS A 1 182 ? 34.563 -1.565 -19.632 1.00 58.31 182 LYS A O 1
ATOM 1552 N N . ASN A 1 183 ? 36.413 -2.496 -20.500 1.00 61.34 183 ASN A N 1
ATOM 1553 C CA . ASN A 1 183 ? 37.382 -1.689 -19.768 1.00 61.34 183 ASN A CA 1
ATOM 1554 C C . ASN A 1 183 ? 37.449 -0.227 -20.244 1.00 61.34 183 ASN A C 1
ATOM 1556 O O . ASN A 1 183 ? 37.661 0.652 -19.408 1.00 61.34 183 ASN A O 1
ATOM 1560 N N . SER A 1 184 ? 37.272 0.059 -21.541 1.00 64.12 184 SER A N 1
ATOM 1561 C CA . SER A 1 184 ? 37.285 1.435 -22.062 1.00 64.12 184 SER A CA 1
ATOM 1562 C C . SER A 1 184 ? 36.033 2.206 -21.629 1.00 64.12 184 SER A C 1
ATOM 1564 O O . SER A 1 184 ? 36.135 3.353 -21.190 1.00 64.12 184 SER A O 1
ATOM 1566 N N . VAL A 1 185 ? 34.873 1.541 -21.635 1.00 63.25 185 VAL A N 1
ATOM 1567 C CA . VAL A 1 185 ? 33.600 2.087 -21.136 1.00 63.25 185 VAL A CA 1
ATOM 1568 C C . VAL A 1 185 ? 33.663 2.343 -19.626 1.00 63.25 185 VAL A C 1
ATOM 1570 O O . VAL A 1 185 ? 33.299 3.424 -19.168 1.00 63.25 185 VAL A O 1
ATOM 1573 N N . PHE A 1 186 ? 34.189 1.393 -18.844 1.00 67.12 186 PHE A N 1
ATOM 1574 C CA . PHE A 1 186 ? 34.345 1.549 -17.392 1.00 67.12 186 PHE A CA 1
ATOM 1575 C C . PHE A 1 186 ? 35.286 2.689 -17.013 1.00 67.12 186 PHE A C 1
ATOM 1577 O O . PHE A 1 186 ? 34.994 3.439 -16.087 1.00 67.12 186 PHE A O 1
ATOM 1584 N N . ARG A 1 187 ? 36.402 2.851 -17.731 1.00 64.94 187 ARG A N 1
ATOM 1585 C CA . ARG A 1 187 ? 37.345 3.941 -17.468 1.00 64.94 187 ARG A CA 1
ATOM 1586 C C . ARG A 1 187 ? 36.683 5.308 -17.662 1.00 64.94 187 ARG A C 1
ATOM 1588 O O . ARG A 1 187 ? 36.756 6.134 -16.765 1.00 64.94 187 ARG A O 1
ATOM 1595 N N . LYS A 1 188 ? 35.955 5.501 -18.766 1.00 63.19 188 LYS A N 1
ATOM 1596 C CA . LYS A 1 188 ? 35.254 6.765 -19.049 1.00 63.19 188 LYS A CA 1
ATOM 1597 C C . LYS A 1 188 ? 34.116 7.058 -18.070 1.00 63.19 188 LYS A C 1
ATOM 1599 O O . LYS A 1 188 ? 33.935 8.203 -17.679 1.00 63.19 188 LYS A O 1
ATOM 1604 N N . LEU A 1 189 ? 33.364 6.038 -17.658 1.00 63.94 189 LEU A N 1
ATOM 1605 C CA . LEU A 1 189 ? 32.345 6.176 -16.612 1.00 63.94 189 LEU A CA 1
ATOM 1606 C C . LEU A 1 189 ? 32.959 6.684 -15.301 1.00 63.94 189 LEU A C 1
ATOM 1608 O O . LEU A 1 189 ? 32.441 7.627 -14.706 1.00 63.94 189 LEU A O 1
ATOM 1612 N N . THR A 1 190 ? 34.094 6.110 -14.899 1.00 65.25 190 THR A N 1
ATOM 1613 C CA . THR A 1 190 ? 34.855 6.567 -13.731 1.00 65.25 190 THR A CA 1
ATOM 1614 C C . THR A 1 190 ? 35.364 8.002 -13.908 1.00 65.25 190 THR A C 1
ATOM 1616 O O . THR A 1 190 ? 35.245 8.795 -12.976 1.00 65.25 190 THR A O 1
ATOM 1619 N N . ASP A 1 191 ? 35.862 8.369 -15.094 1.00 64.25 191 ASP A N 1
ATOM 1620 C CA . ASP A 1 191 ? 36.333 9.733 -15.398 1.00 64.25 191 ASP A CA 1
ATOM 1621 C C . ASP A 1 191 ? 35.202 10.781 -15.326 1.00 64.25 191 ASP A C 1
ATOM 1623 O O . ASP A 1 191 ? 35.441 11.935 -14.977 1.00 64.25 191 ASP A O 1
ATOM 1627 N N . LEU A 1 192 ? 33.956 10.376 -15.600 1.00 57.19 192 LEU A N 1
ATOM 1628 C CA . LEU A 1 192 ? 32.748 11.197 -15.441 1.00 57.19 192 LEU A CA 1
ATOM 1629 C C . LEU A 1 192 ? 32.206 11.216 -13.999 1.00 57.19 192 LEU A C 1
ATOM 1631 O O . LEU A 1 192 ? 31.155 11.802 -13.743 1.00 57.19 192 LEU A O 1
ATOM 1635 N N . GLY A 1 193 ? 32.897 10.575 -13.051 1.00 56.12 193 GLY A N 1
ATOM 1636 C CA . GLY A 1 193 ? 32.493 10.503 -11.646 1.00 56.12 193 GLY A CA 1
ATOM 1637 C C . GLY A 1 193 ? 31.373 9.497 -11.362 1.00 56.12 193 GLY A C 1
ATOM 1638 O O . GLY A 1 193 ? 30.785 9.526 -10.281 1.00 56.12 193 GLY A O 1
ATOM 1639 N N . ILE A 1 194 ? 31.064 8.599 -12.302 1.00 58.03 194 ILE A N 1
ATOM 1640 C CA . ILE A 1 194 ? 30.030 7.573 -12.138 1.00 58.03 194 ILE A CA 1
ATOM 1641 C C . ILE A 1 194 ? 30.644 6.337 -11.473 1.00 58.03 194 ILE A C 1
ATOM 1643 O O . ILE A 1 194 ? 31.624 5.769 -11.955 1.00 58.03 194 ILE A O 1
ATOM 1647 N N . ASN A 1 195 ? 30.039 5.875 -10.374 1.00 60.47 195 ASN A N 1
ATOM 1648 C CA . ASN A 1 195 ? 30.502 4.679 -9.672 1.00 60.47 195 ASN A CA 1
ATOM 1649 C C . ASN A 1 195 ? 30.145 3.396 -10.452 1.00 60.47 195 ASN A C 1
ATOM 1651 O O . ASN A 1 195 ? 29.001 2.935 -10.456 1.00 60.47 195 ASN A O 1
ATOM 1655 N N . VAL A 1 196 ? 31.153 2.794 -11.082 1.00 57.91 196 V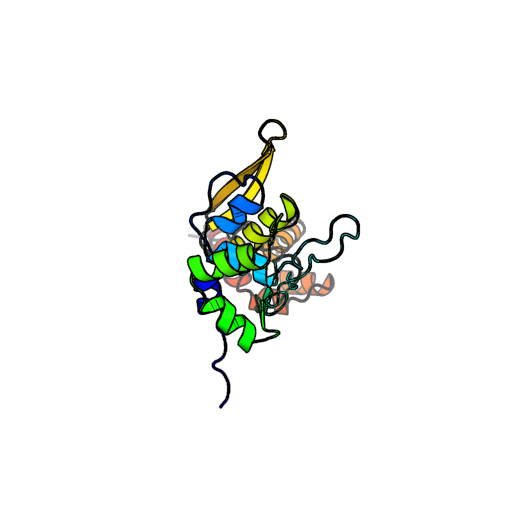AL A N 1
ATOM 1656 C CA . VAL A 1 196 ? 31.034 1.581 -11.907 1.00 57.91 196 VAL A CA 1
ATOM 1657 C C . VAL A 1 196 ? 30.775 0.288 -11.116 1.00 57.91 196 VAL A C 1
ATOM 1659 O O . VAL A 1 196 ? 30.317 -0.701 -11.696 1.00 57.91 196 VAL A O 1
ATOM 1662 N N . GLU A 1 197 ? 30.996 0.265 -9.796 1.00 57.34 197 GLU A N 1
ATOM 1663 C CA . GLU A 1 197 ? 30.673 -0.907 -8.965 1.00 57.34 197 GLU A CA 1
ATOM 1664 C C . GLU A 1 197 ? 29.162 -1.158 -8.893 1.00 57.34 197 GLU A C 1
ATOM 1666 O O . GLU A 1 197 ? 28.728 -2.311 -8.930 1.00 57.34 197 GLU A O 1
ATOM 1671 N N . LEU A 1 198 ? 28.357 -0.088 -8.865 1.00 49.41 198 LEU A N 1
ATOM 1672 C CA . LEU A 1 198 ? 26.892 -0.168 -8.896 1.00 49.41 198 LEU A CA 1
ATOM 1673 C C . LEU A 1 198 ? 26.409 -0.842 -10.179 1.00 49.41 198 LEU A C 1
ATOM 1675 O O . LEU A 1 198 ? 25.558 -1.723 -10.148 1.00 49.41 198 LEU A O 1
ATOM 1679 N N . ILE A 1 199 ? 27.022 -0.495 -11.305 1.00 51.94 199 ILE A N 1
ATOM 1680 C CA . ILE A 1 199 ? 26.625 -1.012 -12.611 1.00 51.94 199 ILE A CA 1
ATOM 1681 C C . ILE A 1 199 ? 27.003 -2.496 -12.775 1.00 51.94 199 ILE A C 1
ATOM 1683 O O . ILE A 1 199 ? 26.287 -3.272 -13.410 1.00 51.94 199 ILE A O 1
ATOM 1687 N N . THR A 1 200 ? 28.106 -2.915 -12.154 1.00 50.59 200 THR A N 1
ATOM 1688 C CA . THR A 1 200 ? 28.572 -4.309 -12.186 1.00 50.59 200 THR A CA 1
ATOM 1689 C C . THR A 1 200 ? 27.700 -5.228 -11.318 1.00 50.59 200 THR A C 1
ATOM 1691 O O . THR A 1 200 ? 27.523 -6.395 -11.659 1.00 50.59 200 THR A O 1
ATOM 1694 N N . ARG A 1 201 ? 27.107 -4.706 -10.231 1.00 45.69 201 ARG A N 1
ATOM 1695 C CA . ARG A 1 201 ? 26.205 -5.453 -9.331 1.00 45.69 201 ARG A CA 1
ATOM 1696 C C . ARG A 1 201 ? 24.813 -5.711 -9.914 1.00 45.69 201 ARG A C 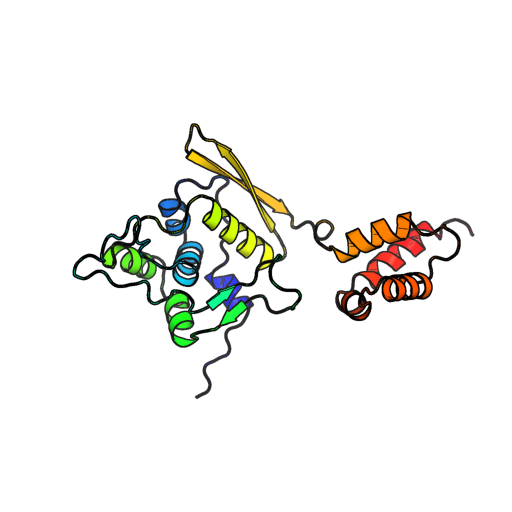1
ATOM 1698 O O . ARG A 1 201 ? 24.201 -6.708 -9.556 1.00 45.69 201 ARG A O 1
ATOM 1705 N N . VAL A 1 202 ? 24.335 -4.860 -10.823 1.00 43.25 202 VAL A N 1
ATOM 1706 C CA . VAL A 1 202 ? 22.981 -4.953 -11.412 1.00 43.25 202 VAL A CA 1
ATOM 1707 C C . VAL A 1 202 ? 22.934 -5.923 -12.615 1.00 43.25 202 VAL A C 1
ATOM 1709 O O . VAL A 1 202 ? 21.917 -6.046 -13.282 1.00 43.25 202 VAL A O 1
ATOM 1712 N N . GLY A 1 203 ? 24.025 -6.631 -12.944 1.00 48.06 203 GLY A N 1
ATOM 1713 C CA . GLY A 1 203 ? 24.050 -7.660 -14.008 1.00 48.06 203 GLY A CA 1
ATOM 1714 C C . GLY A 1 203 ? 23.950 -7.139 -15.455 1.00 48.06 203 GLY A C 1
ATOM 1715 O O . GLY A 1 203 ? 24.228 -7.874 -16.400 1.00 48.06 203 GLY A O 1
ATOM 1716 N N . VAL A 1 204 ? 23.662 -5.849 -15.633 1.00 50.28 204 VAL A N 1
ATOM 1717 C CA . VAL A 1 204 ? 23.374 -5.150 -16.904 1.00 50.28 204 VAL A CA 1
ATOM 1718 C C . VAL A 1 204 ? 24.443 -5.341 -17.983 1.00 50.28 204 VAL A C 1
ATOM 1720 O O . VAL A 1 204 ? 24.142 -5.431 -19.170 1.00 50.28 204 VAL A O 1
ATOM 1723 N N . PHE A 1 205 ? 25.713 -5.405 -17.581 1.00 49.84 205 PHE A N 1
ATOM 1724 C CA . PHE A 1 205 ? 26.835 -5.470 -18.522 1.00 49.84 205 PHE A CA 1
ATOM 1725 C C . PHE A 1 205 ? 27.048 -6.854 -19.148 1.00 49.84 205 PHE A C 1
ATOM 1727 O O . PHE A 1 205 ? 27.670 -6.940 -20.206 1.00 49.84 205 PHE A O 1
ATOM 1734 N N . GLY A 1 206 ? 26.588 -7.933 -18.504 1.00 49.53 206 GLY A N 1
ATOM 1735 C CA . GLY A 1 206 ? 26.767 -9.297 -19.015 1.00 49.53 206 GLY A CA 1
ATOM 1736 C C . GLY A 1 206 ? 25.911 -9.573 -20.251 1.00 49.53 206 GLY A C 1
ATOM 1737 O O . GLY A 1 206 ? 26.393 -10.142 -21.228 1.00 49.53 206 GLY A O 1
ATOM 1738 N N . GLU A 1 207 ? 24.666 -9.103 -20.242 1.00 49.78 207 GLU A N 1
ATOM 1739 C CA . GLU A 1 207 ? 23.714 -9.315 -21.337 1.00 49.78 207 GLU A CA 1
ATOM 1740 C C . GLU A 1 207 ? 24.031 -8.423 -22.552 1.00 49.78 207 GLU A C 1
ATOM 1742 O O . GLU A 1 207 ? 24.087 -8.916 -23.678 1.00 49.78 207 GLU A O 1
ATOM 1747 N N . TYR A 1 208 ? 24.383 -7.148 -22.337 1.00 50.22 208 TYR A N 1
ATOM 1748 C CA . TYR A 1 208 ? 24.670 -6.196 -23.425 1.00 50.22 208 TYR A CA 1
ATOM 1749 C C . TYR A 1 208 ? 25.939 -6.514 -24.230 1.00 50.22 208 TYR A C 1
ATOM 1751 O O . TYR A 1 208 ? 25.953 -6.359 -25.450 1.00 50.22 208 TYR A O 1
ATOM 1759 N N . PHE A 1 209 ? 27.014 -6.991 -23.591 1.00 47.03 209 PHE A N 1
ATOM 1760 C CA . PHE A 1 209 ? 28.218 -7.400 -24.332 1.00 47.03 209 PHE A CA 1
ATOM 1761 C C . PHE A 1 209 ? 28.019 -8.703 -25.112 1.00 47.03 209 PHE A C 1
ATOM 1763 O O . PHE A 1 209 ? 28.711 -8.936 -26.104 1.00 47.03 209 PHE A O 1
ATOM 1770 N N . THR A 1 210 ? 27.067 -9.534 -24.688 1.00 48.84 210 THR A N 1
ATOM 1771 C CA . THR A 1 210 ? 26.680 -10.732 -25.435 1.00 48.84 210 THR A CA 1
ATOM 1772 C C . THR A 1 210 ? 25.919 -10.332 -26.705 1.00 48.84 210 THR A C 1
ATOM 1774 O O . THR A 1 210 ? 26.257 -10.823 -27.777 1.00 48.84 210 THR A O 1
ATOM 1777 N N . GLU A 1 211 ? 25.006 -9.352 -26.634 1.00 43.09 211 GLU A N 1
ATOM 1778 C CA . GLU A 1 211 ? 24.340 -8.769 -27.817 1.00 43.09 211 GLU A CA 1
ATOM 1779 C C . GLU A 1 211 ? 25.304 -8.016 -28.756 1.00 43.09 211 GLU A C 1
ATOM 1781 O O . GLU A 1 211 ? 25.178 -8.112 -29.978 1.00 43.09 211 GLU A O 1
ATOM 1786 N N . LEU A 1 212 ? 26.308 -7.308 -28.226 1.00 41.72 212 LEU A N 1
ATOM 1787 C CA . LEU A 1 212 ? 27.316 -6.619 -29.047 1.00 41.72 212 LEU A CA 1
ATOM 1788 C C . LEU A 1 212 ? 28.265 -7.588 -29.761 1.00 41.72 212 LEU A C 1
ATOM 1790 O O . LEU A 1 212 ? 28.616 -7.345 -30.912 1.00 41.72 212 LEU A O 1
ATOM 1794 N N . LYS A 1 213 ? 28.634 -8.714 -29.133 1.00 42.31 213 LYS A N 1
ATOM 1795 C CA . LYS A 1 213 ? 29.369 -9.790 -29.821 1.00 42.31 213 LYS A CA 1
ATOM 1796 C C . LYS A 1 213 ? 28.567 -10.407 -30.965 1.00 42.31 213 LYS A C 1
ATOM 1798 O O . LYS A 1 213 ? 29.167 -10.778 -31.964 1.00 42.31 213 LYS A O 1
ATOM 1803 N N . ILE A 1 214 ? 27.242 -10.499 -30.826 1.00 39.91 214 ILE A N 1
ATOM 1804 C CA . ILE A 1 214 ? 26.356 -10.992 -31.890 1.00 39.91 214 ILE A CA 1
ATOM 1805 C C . ILE A 1 214 ? 26.304 -9.991 -33.055 1.00 39.91 214 ILE A C 1
ATOM 1807 O O . ILE A 1 214 ? 26.295 -10.403 -34.207 1.00 39.91 214 ILE A O 1
ATOM 1811 N N . ARG A 1 215 ? 26.335 -8.679 -32.785 1.00 42.34 215 ARG A N 1
ATOM 1812 C CA . ARG A 1 215 ? 26.346 -7.646 -33.841 1.00 42.34 215 ARG A CA 1
ATOM 1813 C C . ARG A 1 215 ? 27.712 -7.408 -34.492 1.00 42.34 215 ARG A C 1
ATOM 1815 O O . ARG A 1 215 ? 27.751 -7.008 -35.645 1.00 42.34 215 ARG A O 1
ATOM 1822 N N . GLY A 1 216 ? 28.812 -7.646 -33.779 1.00 42.06 216 GLY A N 1
ATOM 1823 C CA . GLY A 1 216 ? 30.182 -7.517 -34.298 1.00 42.06 216 GLY A CA 1
ATOM 1824 C C . GLY A 1 216 ? 30.783 -8.819 -34.839 1.00 42.06 216 GLY A C 1
ATOM 1825 O O . GLY A 1 216 ? 31.993 -8.888 -35.033 1.00 42.06 216 GLY A O 1
ATOM 1826 N N . GLY A 1 217 ? 29.970 -9.866 -35.006 1.00 37.84 217 GLY A N 1
ATOM 1827 C CA . GLY A 1 217 ? 30.422 -11.231 -35.268 1.00 37.84 217 GLY A CA 1
ATOM 1828 C C . GLY A 1 217 ? 29.648 -11.944 -36.373 1.00 37.84 217 GLY A C 1
ATOM 1829 O O . GLY A 1 217 ? 29.313 -13.108 -36.192 1.00 37.84 217 GLY A O 1
ATOM 1830 N N . GLU A 1 218 ? 29.379 -11.274 -37.495 1.00 37.78 218 GLU A N 1
ATOM 1831 C CA . GLU A 1 218 ? 29.005 -11.932 -38.765 1.00 37.78 218 GLU A CA 1
ATOM 1832 C C . GLU A 1 218 ? 29.873 -11.501 -39.960 1.00 37.78 218 GLU A C 1
ATOM 1834 O O . GLU A 1 218 ? 29.582 -11.865 -41.090 1.00 37.78 218 GLU A O 1
ATOM 1839 N N . ASP A 1 219 ? 31.007 -10.838 -39.720 1.00 43.97 219 ASP A N 1
ATOM 1840 C CA . ASP A 1 219 ? 32.045 -10.646 -40.737 1.00 43.97 219 ASP A CA 1
ATOM 1841 C C . ASP A 1 219 ? 33.314 -11.381 -40.296 1.00 43.97 219 ASP A C 1
ATOM 1843 O O . ASP A 1 219 ? 34.217 -10.781 -39.717 1.00 43.97 219 ASP A O 1
ATOM 1847 N N . ASN A 1 220 ? 33.324 -12.708 -40.466 1.00 38.84 220 ASN A N 1
ATOM 1848 C CA . ASN A 1 220 ? 34.492 -13.555 -40.769 1.00 38.84 220 ASN A CA 1
ATOM 1849 C C . ASN A 1 220 ? 34.136 -15.044 -40.589 1.00 38.84 220 ASN A C 1
ATOM 1851 O O . ASN A 1 220 ? 34.488 -15.667 -39.583 1.00 38.84 220 ASN A O 1
ATOM 1855 N N . ALA A 1 221 ? 33.474 -15.615 -41.595 1.00 33.59 221 ALA A N 1
ATOM 1856 C CA . ALA A 1 221 ? 33.604 -17.020 -41.983 1.00 33.59 221 ALA A CA 1
ATOM 1857 C C . ALA A 1 221 ? 33.347 -17.149 -43.489 1.00 33.59 221 ALA A C 1
ATOM 1859 O O . ALA A 1 221 ? 32.313 -16.617 -43.949 1.00 33.59 221 ALA A O 1
#

Foldseek 3Di:
DPDPDDDLVLLCVQQADPPQDQKDAQVVCRQLVALNSLLVLLADDFPPPCPPNDDQDVQADTSPNHPQKAADFPPRDPDPDGIDGPNPVSNVVSSPDHSVRSVCVCVSNVRPRRDDACVVVQVSQRSNLVSDQFWRWHWADQDVVRGMTGIDIDGRDPCPPPPVNVVLVVLVVVDPPDDPDPVVSLVVCVVVVHDCVSVVVVCVVVVVVVVVCVVVPPPDD